Protein AF-A0A517Z1I6-F1 (afdb_monomer)

Mean predicted aligned error: 12.16 Å

Sequence (168 aa):
MTRLEGILLLCLAAVAGCDRGPRGGSSDAIESHPELQAPVLDLDPKNPQIDRFVDDLASLGYRLQFDADRSEWRSTEPVVEAYVIRLSIGAFPPDSSLEEMQRSLMAINLAYDLNPEAHLAMSEPGLVRLDSEGNNSRELLEALDSEPFRTARDELKQAFVGYRPAVP

Structure (mmCIF, N/CA/C/O backbone):
data_AF-A0A517Z1I6-F1
#
_entry.id   AF-A0A517Z1I6-F1
#
loop_
_atom_site.group_PDB
_atom_site.id
_atom_site.type_symbol
_atom_site.label_atom_id
_atom_site.label_alt_id
_atom_site.label_comp_id
_atom_site.label_asym_id
_atom_site.label_entity_id
_atom_site.label_seq_id
_atom_site.pdbx_PDB_ins_code
_atom_site.Cartn_x
_atom_site.Cartn_y
_atom_site.Cartn_z
_atom_site.occupancy
_atom_site.B_iso_or_equiv
_atom_site.auth_seq_id
_atom_site.auth_comp_id
_atom_site.auth_asym_id
_atom_site.auth_atom_id
_atom_site.pdbx_PDB_model_num
ATOM 1 N N . MET A 1 1 ? 13.491 41.316 13.195 1.00 42.53 1 MET A N 1
ATOM 2 C CA . MET A 1 1 ? 13.432 40.115 12.337 1.00 42.53 1 MET A CA 1
ATOM 3 C C . MET A 1 1 ? 12.128 40.187 11.564 1.00 42.53 1 MET A C 1
ATOM 5 O O . MET A 1 1 ? 11.072 39.962 12.135 1.00 42.53 1 MET A O 1
ATOM 9 N N . THR A 1 2 ? 12.195 40.672 10.329 1.00 38.69 2 THR A N 1
ATOM 10 C CA . THR A 1 2 ? 11.050 41.137 9.533 1.00 38.69 2 THR A CA 1
ATOM 11 C C . THR A 1 2 ? 10.979 40.372 8.215 1.00 38.69 2 THR A C 1
ATOM 13 O O . THR A 1 2 ? 11.958 40.406 7.486 1.00 38.69 2 THR A O 1
ATOM 16 N N . ARG A 1 3 ? 9.790 39.789 7.967 1.00 37.88 3 ARG A N 1
ATOM 17 C CA . ARG A 1 3 ? 9.031 39.596 6.703 1.00 37.88 3 ARG A CA 1
ATOM 18 C C . ARG A 1 3 ? 9.699 38.826 5.541 1.00 37.88 3 ARG A C 1
ATOM 20 O O . ARG A 1 3 ? 10.816 39.128 5.173 1.00 37.88 3 ARG A O 1
ATOM 27 N N . LEU A 1 4 ? 9.099 37.736 5.039 1.00 43.34 4 LEU A N 1
ATOM 28 C CA . LEU A 1 4 ? 7.980 37.644 4.065 1.00 43.34 4 LEU A CA 1
ATOM 29 C C . LEU A 1 4 ? 8.357 38.186 2.671 1.00 4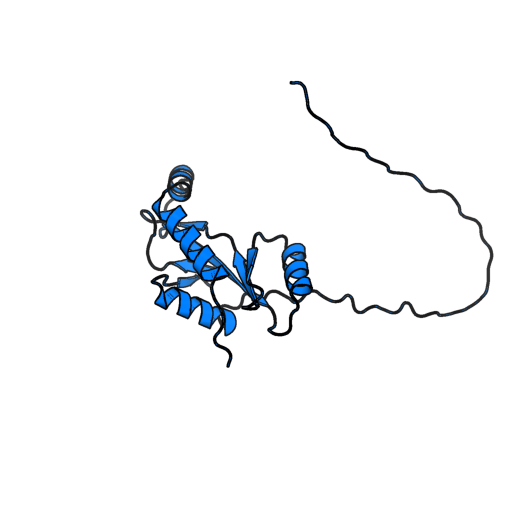3.34 4 LEU A C 1
ATOM 31 O O . LEU A 1 4 ? 8.167 39.366 2.404 1.00 43.34 4 LEU A O 1
ATOM 35 N N . GLU A 1 5 ? 8.817 37.289 1.793 1.00 45.25 5 GLU A N 1
ATOM 36 C CA . GLU A 1 5 ? 8.933 37.431 0.330 1.00 45.25 5 GLU A CA 1
ATOM 37 C C . GLU A 1 5 ? 8.655 36.032 -0.269 1.00 45.25 5 GLU A C 1
ATOM 39 O O . GLU A 1 5 ? 9.084 35.040 0.309 1.00 45.25 5 GLU A O 1
ATOM 44 N N . GLY A 1 6 ? 7.920 35.812 -1.356 1.00 37.00 6 GLY A N 1
ATOM 45 C CA . GLY A 1 6 ? 7.286 36.715 -2.302 1.00 37.00 6 GLY A CA 1
ATOM 46 C C . GLY A 1 6 ? 6.287 35.924 -3.158 1.00 37.00 6 GLY A C 1
ATOM 47 O O . GLY A 1 6 ? 6.493 34.759 -3.490 1.00 37.00 6 GLY A O 1
ATOM 48 N N . ILE A 1 7 ? 5.175 36.586 -3.450 1.00 42.34 7 ILE A N 1
ATOM 49 C CA . ILE A 1 7 ? 4.027 36.157 -4.248 1.00 42.34 7 ILE A CA 1
ATOM 50 C C . ILE A 1 7 ? 4.277 36.537 -5.717 1.00 42.34 7 ILE A C 1
ATOM 52 O O . ILE A 1 7 ? 4.729 37.645 -5.979 1.00 42.34 7 ILE A O 1
ATOM 56 N N . LEU A 1 8 ? 3.913 35.620 -6.625 1.00 38.94 8 LEU A N 1
ATOM 57 C CA . LEU A 1 8 ? 3.308 35.826 -7.954 1.00 38.94 8 LEU A CA 1
ATOM 58 C C . LEU A 1 8 ? 3.948 36.855 -8.912 1.00 38.94 8 LEU A C 1
ATOM 60 O O . LEU A 1 8 ? 3.851 38.062 -8.705 1.00 38.94 8 LEU A O 1
ATOM 64 N N . LEU A 1 9 ? 4.402 36.384 -10.079 1.00 38.16 9 LEU A N 1
ATOM 65 C CA . LEU A 1 9 ? 4.433 37.220 -11.281 1.00 38.16 9 LEU A CA 1
ATOM 66 C C . LEU A 1 9 ? 3.891 36.455 -12.498 1.00 38.16 9 LEU A C 1
ATOM 68 O O . LEU A 1 9 ? 4.490 35.496 -12.980 1.00 38.16 9 LEU A O 1
ATOM 72 N N . LEU A 1 10 ? 2.725 36.914 -12.961 1.00 42.53 10 LEU A N 1
ATOM 73 C CA . LEU A 1 10 ? 2.186 36.728 -14.307 1.00 42.53 10 LEU A CA 1
ATOM 74 C C . LEU A 1 10 ? 3.189 37.221 -15.359 1.00 42.53 10 LEU A C 1
ATOM 76 O O . LEU A 1 10 ? 3.827 38.244 -15.135 1.00 42.53 10 LEU A O 1
ATOM 80 N N . CYS A 1 11 ? 3.152 36.627 -16.555 1.00 34.75 11 CYS A N 1
ATOM 81 C CA . CYS A 1 11 ? 3.172 37.402 -17.800 1.00 34.75 11 CYS A CA 1
ATOM 82 C C . CYS A 1 11 ? 2.513 36.615 -18.946 1.00 34.75 11 CYS A C 1
ATOM 84 O O . CYS A 1 11 ? 3.128 35.770 -19.590 1.00 34.75 11 CYS A O 1
ATOM 86 N N . LEU A 1 12 ? 1.241 36.940 -19.190 1.00 40.53 12 LEU A N 1
ATOM 87 C CA . LEU A 1 12 ? 0.590 36.835 -20.494 1.00 40.53 12 LEU A CA 1
ATOM 88 C C . LEU A 1 12 ? 1.194 37.917 -21.407 1.00 40.53 12 LEU A C 1
ATOM 90 O O . LEU A 1 12 ? 1.242 39.080 -21.007 1.00 40.53 12 LEU A O 1
ATOM 94 N N . ALA A 1 13 ? 1.571 37.574 -22.637 1.00 44.66 13 ALA A N 1
ATOM 95 C CA . ALA A 1 13 ? 1.801 38.551 -23.700 1.00 44.66 13 ALA A CA 1
ATOM 96 C C . ALA A 1 13 ? 1.297 38.009 -25.044 1.00 44.66 13 ALA A C 1
ATOM 98 O O . ALA A 1 13 ? 1.320 36.810 -25.306 1.00 44.66 13 ALA A O 1
ATOM 99 N N . 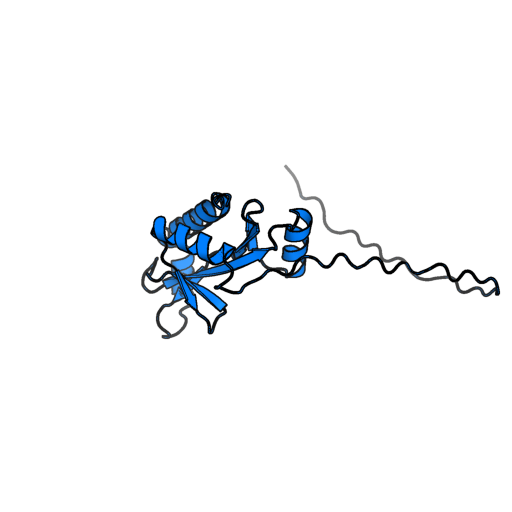ALA A 1 14 ? 0.761 38.931 -25.837 1.00 38.72 14 ALA A N 1
ATOM 100 C CA . ALA A 1 14 ? -0.256 38.724 -26.851 1.00 38.72 14 ALA A CA 1
ATOM 101 C C . ALA A 1 14 ? 0.266 38.576 -28.293 1.00 38.72 14 ALA A C 1
ATOM 103 O O . ALA A 1 14 ? 1.368 38.984 -28.643 1.00 38.72 14 ALA A O 1
ATOM 104 N N . VAL A 1 15 ? -0.642 38.036 -29.108 1.00 44.16 15 VAL A N 1
ATOM 105 C CA . VAL A 1 15 ? -0.798 38.047 -30.573 1.00 44.16 15 VAL A CA 1
ATOM 106 C C . VAL A 1 15 ? -0.232 39.280 -31.299 1.00 44.16 15 VAL A C 1
ATOM 108 O O . VAL A 1 15 ? -0.603 40.400 -30.961 1.00 44.16 15 VAL A O 1
ATOM 111 N N . ALA A 1 16 ? 0.500 39.060 -32.403 1.00 41.62 16 ALA A N 1
ATOM 112 C CA .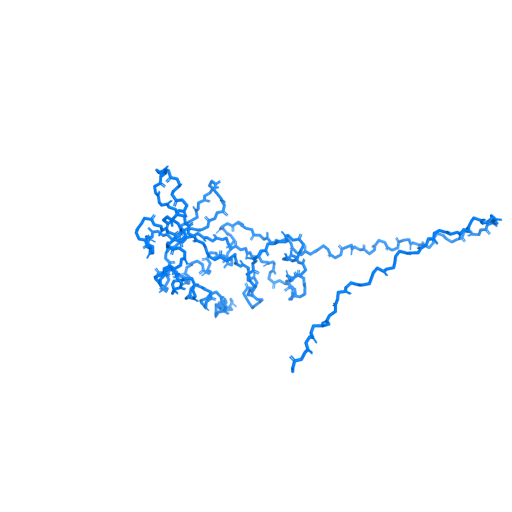 ALA A 1 16 ? 0.399 39.849 -33.645 1.00 41.62 16 ALA A CA 1
ATOM 113 C C . ALA A 1 16 ? 1.188 39.208 -34.808 1.00 41.62 16 ALA A C 1
ATOM 115 O O . ALA A 1 16 ? 2.345 38.839 -34.635 1.00 41.62 16 ALA A O 1
ATOM 116 N N . GLY A 1 17 ? 0.586 39.171 -36.007 1.00 36.12 17 GLY A N 1
ATOM 117 C CA . GLY A 1 17 ? 1.324 39.104 -37.278 1.00 36.12 17 GLY A CA 1
ATOM 118 C C . GLY A 1 17 ? 0.817 38.082 -38.299 1.00 36.12 17 GLY A C 1
ATOM 119 O O . GLY A 1 17 ? 1.402 37.017 -38.444 1.00 36.12 17 GLY A O 1
ATOM 120 N N . CYS A 1 18 ? -0.237 38.421 -39.047 1.00 40.31 18 CYS A N 1
ATOM 121 C CA .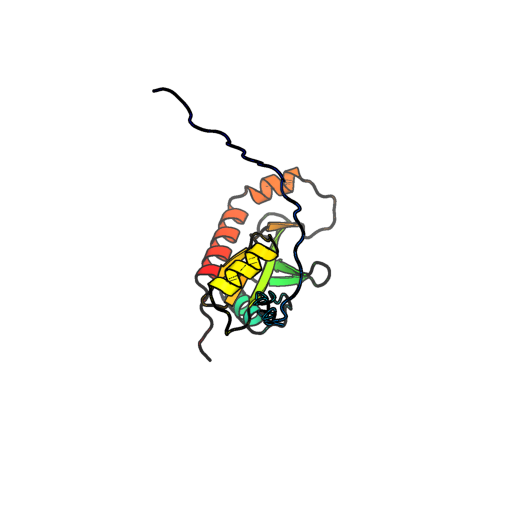 CYS A 1 18 ? -0.507 37.813 -40.354 1.00 40.31 18 CYS A CA 1
ATOM 122 C C . CYS A 1 18 ? 0.289 38.571 -41.424 1.00 40.31 18 CYS A C 1
ATOM 124 O O . CYS A 1 18 ? 0.081 39.772 -41.561 1.00 40.31 18 CYS A O 1
ATOM 126 N N . ASP A 1 19 ? 1.098 37.875 -42.223 1.00 42.03 19 ASP A N 1
ATOM 127 C CA . ASP A 1 19 ? 1.452 38.308 -43.579 1.00 42.03 19 ASP A CA 1
ATOM 128 C C . ASP A 1 19 ? 1.652 37.073 -44.481 1.00 42.03 19 ASP A C 1
ATOM 130 O O . ASP A 1 19 ? 2.068 36.007 -44.024 1.00 42.03 19 ASP A O 1
ATOM 134 N N . ARG A 1 20 ? 1.232 37.179 -45.743 1.00 49.44 20 ARG A N 1
ATOM 135 C CA . ARG A 1 20 ? 1.007 36.077 -46.698 1.00 49.44 20 ARG A CA 1
ATOM 136 C C . ARG A 1 20 ? 2.141 36.044 -47.725 1.00 49.44 20 ARG A C 1
ATOM 138 O O . ARG A 1 20 ? 2.364 37.035 -48.407 1.00 49.44 20 ARG A O 1
ATOM 145 N N . GLY A 1 21 ? 2.713 34.869 -47.991 1.00 35.12 21 GLY A N 1
ATOM 146 C CA . GLY A 1 21 ? 3.543 34.628 -49.180 1.00 35.12 21 GLY A CA 1
ATOM 147 C C . GLY A 1 21 ? 3.724 33.128 -49.477 1.00 35.12 21 GLY A C 1
ATOM 148 O O . GLY A 1 21 ? 3.974 32.391 -48.530 1.00 35.12 21 GLY A O 1
ATOM 149 N N . PRO A 1 22 ? 3.554 32.634 -50.726 1.00 56.97 22 PRO A N 1
ATOM 150 C CA . PRO A 1 22 ? 3.283 31.217 -50.999 1.00 56.97 22 PRO A CA 1
ATOM 151 C C . PRO A 1 22 ? 4.460 30.417 -51.600 1.00 56.97 22 PRO A C 1
ATOM 153 O O . PRO A 1 22 ? 5.384 30.980 -52.176 1.00 56.97 22 PRO A O 1
ATOM 156 N N . ARG A 1 23 ? 4.264 29.085 -51.612 1.00 42.16 23 ARG A N 1
ATOM 157 C CA . ARG A 1 23 ? 4.931 28.019 -52.398 1.00 42.16 23 ARG A CA 1
ATOM 158 C C . ARG A 1 23 ? 6.325 27.555 -51.963 1.00 42.16 23 ARG A C 1
ATOM 160 O O . ARG A 1 23 ? 7.329 28.211 -52.196 1.00 42.16 23 ARG A O 1
ATOM 167 N N . GLY A 1 24 ? 6.361 26.290 -51.554 1.00 32.62 24 GLY A N 1
ATOM 168 C CA . GLY A 1 24 ? 7.544 25.438 -51.568 1.00 32.62 24 GLY A CA 1
ATOM 169 C C . GLY A 1 24 ? 7.268 24.206 -50.727 1.00 32.62 24 GLY A C 1
ATOM 170 O O . GLY A 1 24 ? 7.256 24.301 -49.509 1.00 32.62 24 GLY A O 1
ATOM 171 N N . GLY A 1 25 ? 6.954 23.078 -51.363 1.00 38.66 25 GLY A N 1
ATOM 172 C CA . GLY A 1 25 ? 6.800 21.826 -50.640 1.00 38.66 25 GLY A CA 1
ATOM 173 C C . GLY A 1 25 ? 8.127 21.413 -50.014 1.00 38.66 25 GLY A C 1
ATOM 174 O O . GLY A 1 25 ? 9.125 21.299 -50.713 1.00 38.66 25 GLY A O 1
ATOM 175 N N . SER A 1 26 ? 8.100 21.129 -48.723 1.00 37.56 26 SER A N 1
ATOM 176 C CA . SER A 1 26 ? 8.649 19.876 -48.237 1.00 37.56 26 SER A CA 1
ATOM 177 C C . SER A 1 26 ? 7.608 19.315 -47.287 1.00 37.56 26 SER A C 1
ATOM 179 O O . SER A 1 26 ? 7.210 19.961 -46.319 1.00 37.56 26 SER A O 1
ATOM 181 N N . SER A 1 27 ? 7.086 18.147 -47.644 1.00 45.31 27 SER A N 1
ATOM 182 C CA . SER A 1 27 ? 6.356 17.283 -46.729 1.00 45.31 27 SER A CA 1
ATOM 183 C C . SER A 1 27 ? 7.395 16.698 -45.779 1.00 45.31 27 SER A C 1
ATOM 185 O O . SER A 1 27 ? 7.705 15.514 -45.860 1.00 45.31 27 SER A O 1
ATOM 187 N N . ASP A 1 28 ? 7.995 17.545 -44.947 1.00 42.09 28 ASP A N 1
ATOM 188 C CA . ASP A 1 28 ? 8.827 17.071 -43.858 1.00 42.09 28 ASP A CA 1
ATOM 189 C C . ASP A 1 28 ? 7.857 16.532 -42.826 1.00 42.09 28 ASP A C 1
ATOM 191 O O . ASP A 1 28 ? 6.986 17.240 -42.312 1.00 42.09 28 ASP A O 1
ATOM 195 N N . ALA A 1 29 ? 7.947 15.216 -42.678 1.00 46.16 29 ALA A N 1
ATOM 196 C CA . ALA A 1 29 ? 7.220 14.428 -41.724 1.00 46.16 29 ALA A CA 1
ATOM 197 C C . ALA A 1 29 ? 7.086 15.218 -40.423 1.00 46.16 29 ALA A C 1
ATOM 199 O O . ALA A 1 29 ? 8.077 15.562 -39.779 1.00 46.16 29 ALA A O 1
ATOM 200 N N . ILE A 1 30 ? 5.843 15.451 -40.005 1.00 43.41 30 ILE A N 1
ATOM 201 C CA . ILE A 1 30 ? 5.574 15.377 -38.580 1.00 43.41 30 ILE A CA 1
ATOM 202 C C . ILE A 1 30 ? 5.999 13.950 -38.247 1.00 43.41 30 ILE A C 1
ATOM 204 O O . ILE A 1 30 ? 5.258 13.006 -38.518 1.00 43.41 30 ILE A O 1
ATOM 208 N N . GLU A 1 31 ? 7.246 13.782 -37.801 1.00 41.91 31 GLU A N 1
ATOM 209 C CA . GLU A 1 31 ? 7.624 12.638 -36.999 1.00 41.91 31 GLU A CA 1
ATOM 210 C C . GLU A 1 31 ? 6.621 12.669 -35.860 1.00 41.91 31 GLU A C 1
ATOM 212 O O . GLU A 1 31 ? 6.743 13.445 -34.906 1.00 41.91 31 GLU A O 1
ATOM 217 N N . SER A 1 32 ? 5.565 11.876 -36.024 1.00 42.06 32 SER A N 1
ATOM 218 C CA . SER A 1 32 ? 4.806 11.310 -34.938 1.00 42.06 32 SER A CA 1
ATOM 219 C C . SER A 1 32 ? 5.846 10.613 -34.082 1.00 42.06 32 SER A C 1
ATOM 221 O O . SER A 1 32 ? 6.129 9.429 -34.246 1.00 42.06 32 SER A O 1
ATOM 223 N N . HIS A 1 33 ? 6.467 11.396 -33.199 1.00 43.59 33 HIS A N 1
ATOM 224 C CA . HIS A 1 33 ? 7.043 10.879 -31.987 1.00 43.59 33 HIS A CA 1
ATOM 225 C C . HIS A 1 33 ? 5.920 10.010 -31.441 1.00 43.59 33 HIS A C 1
ATOM 227 O O . HIS A 1 33 ? 4.820 10.542 -31.237 1.00 43.59 33 HIS A O 1
ATOM 233 N N . PRO A 1 34 ? 6.105 8.685 -31.313 1.00 47.81 34 PRO A N 1
ATOM 234 C CA . PRO A 1 34 ? 5.193 7.943 -30.477 1.00 47.81 34 PRO A CA 1
ATOM 235 C C . PRO A 1 34 ? 5.249 8.708 -29.164 1.00 47.81 34 PRO A C 1
ATOM 237 O O . PRO A 1 34 ? 6.326 8.833 -28.578 1.00 47.81 34 PRO A O 1
ATOM 240 N N . GLU A 1 35 ? 4.148 9.358 -28.780 1.00 53.94 35 GLU A N 1
ATOM 241 C CA . GLU A 1 35 ? 4.024 9.837 -27.417 1.00 53.94 35 GLU A CA 1
ATOM 242 C C . GLU A 1 35 ? 4.417 8.623 -26.588 1.00 53.94 35 GLU A C 1
ATOM 244 O O . GLU A 1 35 ? 3.779 7.575 -26.716 1.00 53.94 35 GLU A O 1
ATOM 249 N N . LEU A 1 36 ? 5.559 8.703 -25.899 1.00 56.84 36 LEU A N 1
ATOM 250 C CA . LEU A 1 36 ? 6.033 7.655 -25.010 1.00 56.84 36 LEU A CA 1
ATOM 251 C C . LEU A 1 36 ? 4.963 7.565 -23.929 1.00 56.84 36 LEU A C 1
ATOM 253 O O . LEU A 1 36 ? 5.002 8.304 -22.942 1.00 56.84 36 LEU A O 1
ATOM 257 N N . GLN A 1 37 ? 3.935 6.761 -24.206 1.00 68.50 37 GLN A N 1
ATOM 258 C CA . GLN A 1 37 ? 2.801 6.561 -23.332 1.00 68.50 37 GLN A CA 1
ATOM 259 C C . GLN A 1 37 ? 3.386 6.006 -22.052 1.00 68.50 37 GLN A C 1
ATOM 261 O O . GLN A 1 37 ? 4.065 4.980 -22.060 1.00 68.50 37 GLN A O 1
ATOM 266 N N . ALA A 1 38 ? 3.190 6.753 -20.972 1.00 79.44 38 ALA A N 1
ATOM 267 C CA . ALA A 1 38 ? 3.640 6.318 -19.670 1.00 79.44 38 ALA A CA 1
ATOM 268 C C . ALA A 1 38 ? 2.976 4.955 -19.372 1.00 79.44 38 ALA A C 1
ATOM 270 O O . ALA A 1 38 ? 1.802 4.775 -19.726 1.00 79.44 38 ALA A O 1
ATOM 271 N N . PRO A 1 39 ? 3.710 3.982 -18.806 1.00 84.19 39 PRO A N 1
ATOM 272 C CA . PRO A 1 39 ? 3.170 2.662 -18.533 1.00 84.19 39 PRO A CA 1
ATOM 273 C C . PRO A 1 39 ? 1.904 2.766 -17.684 1.00 84.19 39 PRO A C 1
ATOM 275 O O . PRO A 1 39 ? 1.830 3.506 -16.704 1.00 84.19 39 PRO A O 1
ATOM 278 N N . VAL A 1 40 ? 0.880 2.007 -18.059 1.00 89.44 40 VAL A N 1
ATOM 279 C CA . VAL A 1 40 ? -0.363 1.976 -17.289 1.00 89.44 40 VAL A CA 1
ATOM 280 C C . VAL A 1 40 ? -0.106 1.230 -15.983 1.00 89.44 40 VAL A C 1
ATOM 282 O O . VAL A 1 40 ? 0.418 0.117 -15.997 1.00 89.44 40 VAL A O 1
ATOM 285 N N . LEU A 1 41 ? -0.480 1.851 -14.863 1.00 93.31 41 LEU A N 1
ATOM 286 C CA . LEU A 1 41 ? -0.476 1.204 -13.555 1.00 93.31 41 LEU A CA 1
ATOM 287 C C . LEU A 1 41 ? -1.553 0.111 -13.540 1.00 93.31 41 LEU A C 1
ATOM 289 O O . LEU A 1 41 ? -2.743 0.413 -13.647 1.00 93.31 41 LEU A O 1
ATOM 293 N N . ASP A 1 42 ? -1.134 -1.143 -13.413 1.00 95.06 42 ASP A N 1
ATOM 294 C CA . ASP A 1 42 ? -2.027 -2.292 -13.308 1.00 95.06 42 ASP A CA 1
ATOM 295 C C . ASP A 1 42 ? -2.518 -2.443 -11.865 1.00 95.06 42 ASP A C 1
ATOM 297 O O . ASP A 1 42 ? -1.715 -2.545 -10.942 1.00 95.06 42 ASP A O 1
ATOM 301 N N . LEU A 1 43 ? -3.836 -2.443 -11.675 1.00 93.81 43 LEU A N 1
ATOM 302 C CA . LEU A 1 43 ? -4.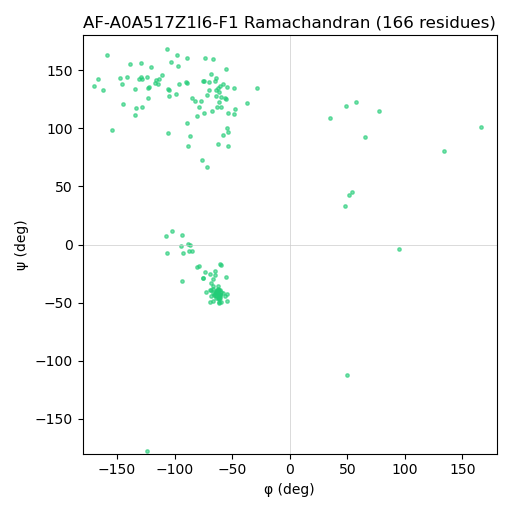496 -2.588 -10.374 1.00 93.81 43 LEU A CA 1
ATOM 303 C C . LEU A 1 43 ? -5.156 -3.968 -10.207 1.00 93.81 43 LEU A C 1
ATOM 305 O O . LEU A 1 43 ? -5.900 -4.166 -9.246 1.00 93.81 43 LEU A O 1
ATOM 309 N N . ASP A 1 44 ? -4.949 -4.908 -11.140 1.00 95.81 44 ASP A N 1
ATOM 310 C CA . ASP A 1 44 ? -5.511 -6.255 -11.028 1.00 95.81 44 ASP A CA 1
ATOM 311 C C . ASP A 1 44 ? -4.931 -6.958 -9.786 1.00 95.81 44 ASP A C 1
ATOM 313 O O . ASP A 1 44 ? -3.722 -7.196 -9.726 1.00 95.81 44 ASP A O 1
ATOM 317 N N . PRO A 1 45 ? -5.755 -7.353 -8.795 1.00 93.88 45 PRO A N 1
ATOM 318 C CA . PRO A 1 45 ? -5.272 -8.060 -7.608 1.00 93.88 45 PRO A CA 1
ATOM 319 C C . PRO A 1 45 ? -4.595 -9.399 -7.927 1.00 93.88 45 PRO A C 1
ATOM 321 O O . PRO A 1 45 ? -3.905 -9.943 -7.073 1.00 93.88 45 PRO A O 1
ATOM 324 N N . LYS A 1 46 ? -4.800 -9.948 -9.131 1.00 95.75 46 LYS A N 1
ATOM 325 C CA . LYS A 1 46 ? -4.154 -11.179 -9.604 1.00 95.75 46 LYS A CA 1
ATOM 326 C C . LYS A 1 46 ? -2.808 -10.927 -10.279 1.00 95.75 46 LYS A C 1
ATOM 328 O O . LYS A 1 46 ? -2.186 -11.882 -10.750 1.00 95.75 46 LYS A O 1
ATOM 333 N N . ASN A 1 47 ? -2.358 -9.675 -10.366 1.00 96.88 47 ASN A N 1
ATOM 334 C CA . ASN A 1 47 ? -1.025 -9.372 -10.853 1.00 96.88 47 ASN A CA 1
ATOM 335 C C . ASN A 1 47 ? 0.016 -10.057 -9.939 1.00 96.88 47 ASN A C 1
ATOM 337 O O . ASN A 1 47 ? -0.003 -9.849 -8.724 1.00 96.88 47 ASN A O 1
ATOM 341 N N . PRO A 1 48 ? 0.951 -10.852 -10.490 1.00 95.62 48 PRO A N 1
ATOM 342 C CA . PRO A 1 48 ? 1.874 -11.654 -9.689 1.00 95.62 48 PRO A CA 1
ATOM 343 C C . PRO A 1 48 ? 2.847 -10.822 -8.839 1.00 95.62 48 PRO A C 1
ATOM 345 O O . PRO A 1 48 ? 3.381 -11.337 -7.860 1.00 95.62 48 PRO A O 1
ATOM 348 N N . GLN A 1 49 ? 3.122 -9.562 -9.195 1.00 96.06 49 GLN A N 1
ATOM 349 C CA . GLN A 1 49 ? 3.930 -8.668 -8.355 1.00 96.06 49 GLN A CA 1
ATOM 350 C C . GLN A 1 49 ? 3.146 -8.222 -7.119 1.00 96.06 49 GLN A C 1
ATOM 352 O O . GLN A 1 49 ? 3.708 -8.199 -6.025 1.00 96.06 49 GLN A O 1
ATOM 357 N N . ILE A 1 50 ? 1.858 -7.908 -7.297 1.00 97.62 50 ILE A N 1
ATOM 358 C CA . ILE A 1 50 ? 0.953 -7.519 -6.210 1.00 97.62 50 ILE A CA 1
ATOM 359 C C . ILE A 1 50 ? 0.730 -8.705 -5.271 1.00 97.62 50 ILE A C 1
ATOM 361 O O . ILE A 1 50 ? 0.919 -8.560 -4.068 1.00 97.62 50 ILE A O 1
ATOM 365 N N . ASP A 1 51 ? 0.414 -9.878 -5.821 1.00 96.06 51 ASP A N 1
ATOM 366 C CA . ASP A 1 51 ? 0.169 -11.118 -5.071 1.00 96.06 51 ASP A CA 1
ATOM 367 C C . ASP A 1 51 ? 1.342 -11.465 -4.138 1.00 96.06 51 ASP A C 1
ATOM 369 O O . ASP A 1 51 ? 1.166 -11.620 -2.932 1.00 96.06 51 ASP A O 1
ATOM 373 N N . ARG A 1 52 ? 2.579 -11.440 -4.657 1.00 96.31 52 ARG A N 1
ATOM 374 C CA . ARG A 1 52 ? 3.786 -11.691 -3.847 1.00 96.31 52 ARG A CA 1
ATOM 375 C C . ARG A 1 52 ? 3.989 -10.672 -2.732 1.00 96.31 52 ARG A C 1
ATOM 377 O O . ARG A 1 52 ? 4.443 -11.041 -1.654 1.00 96.31 52 ARG A O 1
ATOM 384 N N . PHE A 1 53 ? 3.699 -9.398 -2.991 1.00 97.50 53 PHE A N 1
ATOM 385 C CA . PHE A 1 53 ? 3.815 -8.370 -1.960 1.00 97.50 53 PHE A CA 1
ATOM 386 C C . PHE A 1 53 ? 2.747 -8.548 -0.873 1.00 97.50 53 PHE A C 1
ATOM 388 O O . PHE A 1 53 ? 3.045 -8.405 0.308 1.00 97.50 53 PHE A O 1
ATOM 395 N N . VAL A 1 54 ? 1.521 -8.920 -1.245 1.00 97.50 54 VAL A N 1
ATOM 396 C CA . VAL A 1 54 ? 0.455 -9.229 -0.281 1.00 97.50 54 VAL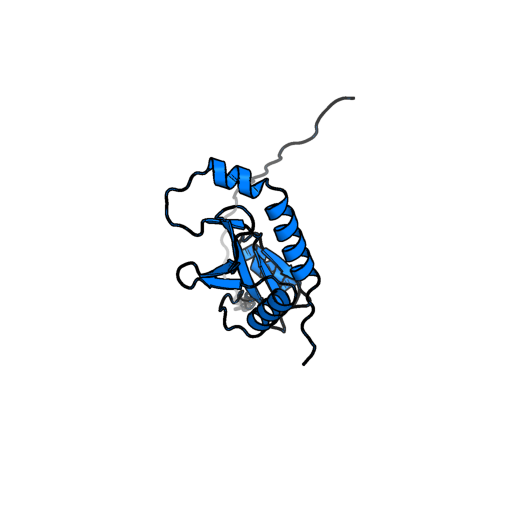 A CA 1
ATOM 397 C C . VAL A 1 54 ? 0.806 -10.456 0.568 1.00 97.50 54 VAL A C 1
ATOM 399 O O . VAL A 1 54 ? 0.593 -10.433 1.781 1.00 97.50 54 VAL A O 1
ATOM 402 N N . ASP A 1 55 ? 1.399 -11.490 -0.027 1.00 96.38 55 ASP A N 1
ATOM 403 C CA . ASP A 1 55 ? 1.908 -12.654 0.707 1.00 96.38 55 ASP A CA 1
ATOM 404 C C . ASP A 1 55 ? 3.046 -12.283 1.676 1.00 96.38 55 ASP A C 1
ATOM 406 O O . ASP A 1 55 ? 3.078 -12.760 2.816 1.00 96.38 55 ASP A O 1
ATOM 410 N N . ASP A 1 56 ? 3.959 -11.398 1.262 1.00 96.31 56 ASP A N 1
ATOM 411 C CA . ASP A 1 56 ? 5.029 -10.881 2.122 1.00 96.31 56 ASP A CA 1
ATOM 412 C C . ASP A 1 56 ? 4.453 -10.119 3.325 1.00 96.31 56 ASP A C 1
ATOM 414 O O . ASP A 1 56 ? 4.805 -10.412 4.471 1.00 96.31 56 ASP A O 1
ATOM 418 N N . LEU A 1 57 ? 3.471 -9.240 3.098 1.00 96.75 57 LEU A N 1
ATOM 419 C CA . LEU A 1 57 ? 2.740 -8.555 4.166 1.00 96.75 57 LEU A CA 1
ATOM 420 C C . LEU A 1 57 ? 2.055 -9.540 5.124 1.00 96.75 57 LEU A C 1
ATOM 422 O O . LEU A 1 57 ? 2.124 -9.361 6.343 1.00 96.75 57 LEU A O 1
ATOM 426 N N . ALA A 1 58 ? 1.450 -10.613 4.609 1.00 96.56 58 ALA A N 1
ATOM 427 C CA . ALA A 1 58 ? 0.839 -11.642 5.445 1.00 96.56 58 ALA A CA 1
ATOM 428 C C . ALA A 1 58 ? 1.872 -12.344 6.345 1.00 96.56 58 ALA A C 1
ATOM 430 O O . ALA A 1 58 ? 1.565 -12.645 7.502 1.00 96.56 58 ALA A O 1
ATOM 431 N N . SER A 1 59 ? 3.103 -12.549 5.862 1.00 94.12 59 SER A N 1
ATOM 432 C CA . SER A 1 59 ? 4.210 -13.096 6.663 1.00 94.12 59 SER A CA 1
ATOM 433 C C . SER A 1 59 ? 4.643 -12.169 7.810 1.00 94.12 59 SER A C 1
ATOM 435 O O . SER A 1 59 ? 5.101 -12.644 8.851 1.00 94.12 59 SER A O 1
ATOM 437 N N . LEU A 1 60 ? 4.416 -10.861 7.652 1.00 92.62 60 LEU A N 1
ATOM 438 C CA . LEU A 1 60 ? 4.633 -9.823 8.665 1.00 92.62 60 LEU A CA 1
ATOM 439 C C . LEU A 1 60 ? 3.419 -9.626 9.594 1.00 92.62 60 LEU A C 1
ATOM 441 O O . LEU A 1 60 ? 3.469 -8.800 10.500 1.00 92.62 60 LEU A O 1
ATOM 445 N N . GLY A 1 61 ? 2.334 -10.382 9.392 1.00 93.62 61 GLY A N 1
ATOM 446 C CA . GLY A 1 61 ? 1.100 -10.299 10.182 1.00 93.62 61 GLY A CA 1
ATOM 447 C C . GLY A 1 61 ? 0.008 -9.407 9.581 1.00 93.62 61 GLY A C 1
ATOM 448 O O . GLY A 1 61 ? -1.110 -9.387 10.095 1.00 93.62 61 GLY A O 1
ATOM 449 N N . TYR A 1 62 ? 0.273 -8.732 8.461 1.00 94.62 62 TYR A N 1
ATOM 450 C CA . TYR A 1 62 ? -0.692 -7.892 7.752 1.00 94.62 62 TYR A CA 1
ATOM 451 C C . TYR A 1 62 ? -1.495 -8.710 6.743 1.00 94.62 62 TYR A C 1
ATOM 453 O O . TYR A 1 62 ? -1.184 -8.772 5.556 1.00 94.62 62 TYR A O 1
ATOM 461 N N . ARG A 1 63 ? -2.564 -9.352 7.217 1.00 96.69 63 ARG A N 1
ATOM 462 C CA . ARG A 1 63 ? -3.480 -10.104 6.351 1.00 96.69 63 ARG A CA 1
ATOM 463 C C . ARG A 1 63 ? -4.436 -9.162 5.633 1.00 96.69 63 ARG A C 1
ATOM 465 O O . ARG A 1 63 ? -5.230 -8.476 6.280 1.00 96.69 63 ARG A O 1
ATOM 472 N N . LEU A 1 64 ? -4.365 -9.160 4.303 1.00 96.75 64 LEU A N 1
ATOM 473 C CA . LEU A 1 64 ? -5.209 -8.342 3.441 1.00 96.75 64 LEU A CA 1
ATOM 474 C C . LEU A 1 64 ? -6.195 -9.201 2.643 1.00 96.75 64 LEU A C 1
ATOM 476 O O . LEU A 1 64 ? -5.884 -10.311 2.218 1.00 96.75 64 LEU A O 1
ATOM 480 N N . GLN A 1 65 ? -7.383 -8.658 2.409 1.00 96.81 65 GLN A N 1
ATOM 481 C CA . GLN A 1 65 ? -8.394 -9.200 1.514 1.00 96.81 65 GLN A CA 1
ATOM 482 C C . GLN A 1 65 ? -8.750 -8.141 0.475 1.00 96.81 65 GLN A C 1
ATOM 484 O O . GLN A 1 65 ? -8.972 -6.979 0.817 1.00 96.81 65 GLN A O 1
ATOM 489 N N . PHE A 1 66 ? -8.826 -8.540 -0.792 1.00 97.50 66 PHE A N 1
ATOM 490 C CA . PHE A 1 66 ? -9.278 -7.649 -1.851 1.00 97.50 66 PHE A CA 1
ATOM 491 C C . PHE A 1 66 ? -10.805 -7.493 -1.823 1.00 97.50 66 PHE A C 1
ATOM 493 O O . PHE A 1 66 ? -11.541 -8.479 -1.910 1.00 97.50 66 PHE A O 1
ATOM 500 N N . ASP A 1 67 ? -11.275 -6.254 -1.717 1.00 95.12 67 ASP A N 1
ATOM 501 C CA . ASP A 1 67 ? -12.668 -5.862 -1.907 1.00 95.12 67 ASP A CA 1
ATOM 502 C C . ASP A 1 67 ? -12.884 -5.526 -3.389 1.00 95.12 67 ASP A C 1
ATOM 504 O O . ASP A 1 67 ? -12.467 -4.473 -3.877 1.00 95.12 67 ASP A O 1
ATOM 508 N N . ALA A 1 68 ? -13.545 -6.437 -4.105 1.00 93.19 68 ALA A N 1
ATOM 509 C CA . ALA A 1 68 ? -13.810 -6.295 -5.533 1.00 93.19 68 ALA A CA 1
ATOM 510 C C . ALA A 1 68 ? -14.828 -5.193 -5.868 1.00 93.19 68 ALA A C 1
ATOM 512 O O . ALA A 1 68 ? -14.781 -4.655 -6.972 1.00 93.19 68 ALA A O 1
ATOM 513 N N . ASP A 1 69 ? -15.721 -4.837 -4.941 1.00 91.00 69 ASP A N 1
ATOM 514 C CA . ASP A 1 69 ? -16.727 -3.796 -5.173 1.00 91.00 69 ASP A CA 1
ATOM 515 C C . ASP A 1 69 ? -16.098 -2.399 -5.113 1.00 91.00 69 ASP A C 1
ATOM 517 O O . ASP A 1 69 ? -16.572 -1.462 -5.761 1.00 91.00 69 ASP A O 1
ATOM 521 N N . ARG A 1 70 ? -15.023 -2.251 -4.327 1.00 89.12 70 ARG A N 1
ATOM 522 C CA . ARG A 1 70 ? -14.289 -0.987 -4.168 1.00 89.12 70 ARG A CA 1
ATOM 523 C C . ARG A 1 70 ? -12.934 -0.941 -4.865 1.00 89.12 70 ARG A C 1
ATOM 525 O O . ARG A 1 70 ? -12.334 0.130 -4.904 1.00 89.12 70 ARG A O 1
ATOM 532 N N . SER A 1 71 ? -12.473 -2.060 -5.415 1.00 91.69 71 SER A N 1
ATOM 533 C CA . SER A 1 71 ? -11.145 -2.201 -6.019 1.00 91.69 71 SER A CA 1
ATOM 534 C C . SER A 1 71 ? -10.012 -1.780 -5.070 1.00 91.69 71 SER A C 1
ATOM 536 O O . SER A 1 71 ? -9.095 -1.052 -5.451 1.00 91.69 71 SER A O 1
ATOM 538 N N . GLU A 1 72 ? -10.087 -2.216 -3.812 1.00 94.69 72 GLU A N 1
ATOM 539 C CA . GLU A 1 72 ? -9.109 -1.886 -2.770 1.00 94.69 72 GLU A CA 1
ATOM 540 C C . GLU A 1 72 ? -8.780 -3.109 -1.906 1.00 94.69 72 GLU A C 1
ATOM 542 O O . GLU A 1 72 ? -9.579 -4.032 -1.763 1.00 94.69 72 GLU A O 1
ATOM 547 N N . TRP A 1 73 ? -7.603 -3.107 -1.293 1.00 97.31 73 TRP A N 1
ATOM 548 C CA . TRP A 1 73 ? -7.193 -4.086 -0.295 1.00 97.31 73 TRP A CA 1
ATOM 549 C C . TRP A 1 73 ? -7.586 -3.613 1.098 1.00 97.31 73 TRP A C 1
ATOM 551 O O . TRP A 1 73 ? -7.427 -2.435 1.426 1.00 97.31 73 TRP A O 1
ATOM 561 N N . ARG A 1 74 ? -8.063 -4.535 1.938 1.00 96.81 74 ARG A N 1
ATOM 562 C CA . ARG A 1 74 ? -8.436 -4.260 3.328 1.00 96.81 74 ARG A CA 1
ATOM 563 C C . ARG A 1 74 ? -7.798 -5.220 4.303 1.00 96.81 74 ARG A C 1
ATOM 565 O O . ARG A 1 74 ? -7.729 -6.409 4.012 1.00 96.81 74 ARG A O 1
ATOM 572 N N . SER A 1 75 ? -7.401 -4.733 5.477 1.00 96.75 75 SER A N 1
ATOM 573 C CA . SER A 1 75 ? -6.998 -5.641 6.550 1.00 96.75 75 SER A CA 1
ATOM 574 C C . SER A 1 75 ? -8.180 -6.499 6.999 1.00 96.75 75 SER A C 1
ATOM 576 O O . SER A 1 75 ? -9.323 -6.044 7.040 1.00 96.75 75 SER A O 1
ATOM 578 N N . THR A 1 76 ? -7.910 -7.759 7.335 1.00 94.88 76 THR A N 1
ATOM 579 C CA . THR A 1 76 ? -8.947 -8.676 7.837 1.00 94.88 76 THR A CA 1
ATOM 580 C C . THR A 1 76 ? -9.276 -8.441 9.309 1.00 94.88 76 THR A C 1
ATOM 582 O O . THR A 1 76 ? -10.311 -8.894 9.791 1.00 94.88 76 THR A O 1
ATOM 585 N N . GLU A 1 77 ? -8.385 -7.764 10.033 1.00 94.00 77 GLU A N 1
ATOM 586 C CA . GLU A 1 77 ? -8.519 -7.461 11.456 1.00 94.00 77 GLU A CA 1
ATOM 587 C C . GLU A 1 77 ? -8.579 -5.939 11.665 1.00 94.00 77 GLU A C 1
ATOM 589 O O . GLU A 1 77 ? -7.848 -5.205 10.978 1.00 94.00 77 GLU A O 1
ATOM 594 N N . PRO A 1 78 ? -9.449 -5.447 12.571 1.00 94.69 78 PRO A N 1
ATOM 595 C CA . PRO A 1 78 ? -9.483 -4.037 12.915 1.00 94.69 78 PRO A CA 1
ATOM 596 C C . PRO A 1 78 ? -8.183 -3.606 13.592 1.00 94.69 78 PRO A C 1
ATOM 598 O O . PRO A 1 78 ? -7.642 -4.313 14.439 1.00 94.69 78 PRO A O 1
ATOM 601 N N . VAL A 1 79 ? -7.726 -2.406 13.251 1.00 94.81 79 VAL A N 1
ATOM 602 C CA . VAL A 1 79 ? -6.546 -1.778 13.867 1.00 94.81 79 VAL A CA 1
ATOM 603 C C . VAL A 1 79 ? -6.950 -0.876 15.031 1.00 94.81 79 VAL A C 1
ATOM 605 O O . VAL A 1 79 ? -6.222 -0.751 16.013 1.00 94.81 79 VAL A O 1
ATOM 608 N N . VAL A 1 80 ? -8.136 -0.273 14.949 1.00 93.88 80 VAL A N 1
ATOM 609 C CA . VAL A 1 80 ? -8.723 0.541 16.015 1.00 93.88 80 VAL A CA 1
ATOM 610 C C . VAL A 1 80 ? -10.235 0.349 16.018 1.00 93.88 80 VAL A C 1
ATOM 612 O O . VAL A 1 80 ? -10.903 0.600 15.019 1.00 93.88 80 VAL A O 1
ATOM 615 N N . GLU A 1 81 ? -10.778 -0.121 17.142 1.00 90.69 81 GLU A N 1
ATOM 616 C CA . GLU A 1 81 ? -12.212 -0.397 17.312 1.00 90.69 81 GLU A CA 1
ATOM 617 C C . GLU A 1 81 ? -12.798 -1.257 16.171 1.00 90.69 81 GLU A C 1
ATOM 619 O O . GLU A 1 81 ? -12.453 -2.430 16.047 1.00 90.69 81 GLU A O 1
ATOM 624 N N . ALA A 1 82 ? -13.681 -0.685 15.345 1.00 91.81 82 ALA A N 1
ATOM 625 C CA . ALA A 1 82 ? -14.312 -1.329 14.195 1.00 91.81 82 ALA A CA 1
ATOM 626 C C . ALA A 1 82 ? -13.695 -0.905 12.846 1.00 91.81 82 ALA A C 1
ATOM 628 O O . ALA A 1 82 ? -14.278 -1.181 11.797 1.00 91.81 82 ALA A O 1
ATOM 629 N N . TYR A 1 83 ? -12.550 -0.217 12.845 1.00 94.69 83 TYR A N 1
ATOM 630 C CA . TYR A 1 83 ? -11.890 0.265 11.633 1.00 94.69 83 TYR A CA 1
ATOM 631 C C . TYR A 1 83 ? -10.759 -0.658 11.188 1.00 94.69 83 TYR A C 1
ATOM 633 O O . TYR A 1 83 ? -9.845 -0.974 11.952 1.00 94.69 83 TYR A O 1
ATOM 641 N N . VAL A 1 84 ? -10.802 -1.028 9.913 1.00 95.81 84 VAL A N 1
ATOM 642 C CA . VAL A 1 84 ? -9.743 -1.747 9.203 1.00 95.81 84 VAL A CA 1
ATOM 643 C C . VAL A 1 84 ? -8.966 -0.799 8.310 1.00 95.81 84 VAL A C 1
ATOM 645 O O . VAL A 1 84 ? -9.473 0.246 7.883 1.00 95.81 84 VAL A O 1
ATOM 648 N N . ILE A 1 85 ? -7.734 -1.185 8.002 1.00 96.75 85 ILE A N 1
ATOM 649 C CA . ILE A 1 85 ? -6.933 -0.478 7.013 1.00 96.75 85 ILE A CA 1
ATOM 650 C C . ILE A 1 85 ? -7.530 -0.732 5.634 1.00 96.75 85 ILE A C 1
ATOM 652 O O . ILE A 1 85 ? -7.926 -1.855 5.331 1.00 96.75 85 ILE A O 1
ATOM 656 N N . ARG A 1 86 ? -7.562 0.304 4.797 1.00 96.00 86 ARG A N 1
ATOM 657 C CA . ARG A 1 86 ? -7.778 0.197 3.354 1.00 96.00 86 ARG A CA 1
ATOM 658 C C . ARG A 1 86 ? -6.629 0.843 2.588 1.00 96.00 86 ARG A C 1
ATOM 660 O O . ARG A 1 86 ? -6.111 1.875 3.018 1.00 96.00 86 ARG A O 1
ATOM 667 N N . LEU A 1 87 ? -6.259 0.262 1.457 1.00 96.50 87 LEU A N 1
ATOM 668 C CA . LEU A 1 87 ? -5.248 0.797 0.545 1.00 96.50 87 LEU A CA 1
ATOM 669 C C . LEU A 1 87 ? -5.426 0.214 -0.859 1.00 96.50 87 LEU A C 1
ATOM 671 O O . LEU A 1 87 ? -6.068 -0.817 -1.041 1.00 96.50 87 LEU A O 1
ATOM 675 N N . SER A 1 88 ? -4.821 0.845 -1.852 1.00 95.88 88 SER A N 1
ATOM 676 C CA . SER A 1 88 ? -4.711 0.316 -3.208 1.00 95.88 88 SER A CA 1
ATOM 677 C C . SER A 1 88 ? -3.247 0.022 -3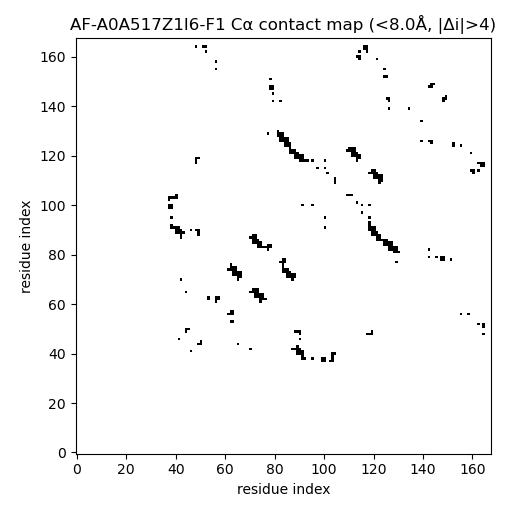.516 1.00 95.88 88 SER A C 1
ATOM 679 O O . SER A 1 88 ? -2.359 0.773 -3.111 1.00 95.88 88 SER A O 1
ATOM 681 N N . ILE A 1 89 ? -3.004 -1.067 -4.241 1.00 96.81 89 ILE A N 1
ATOM 682 C CA . ILE A 1 89 ? -1.679 -1.476 -4.710 1.00 96.81 89 ILE A CA 1
ATOM 683 C C . ILE A 1 89 ? -1.773 -1.577 -6.223 1.00 96.81 89 ILE A C 1
ATOM 685 O O . ILE A 1 89 ? -2.746 -2.128 -6.737 1.00 96.81 89 ILE A O 1
ATOM 689 N N . GLY A 1 90 ? -0.776 -1.046 -6.915 1.00 96.06 90 GLY A N 1
ATOM 690 C CA . GLY A 1 90 ? -0.626 -1.219 -8.346 1.00 96.06 90 GLY A CA 1
ATOM 691 C C . GLY A 1 90 ? 0.770 -1.689 -8.715 1.00 96.06 90 GLY A C 1
ATOM 692 O O . GLY A 1 90 ? 1.731 -1.454 -7.981 1.00 96.06 90 GLY A O 1
ATOM 693 N N . ALA A 1 91 ? 0.873 -2.333 -9.867 1.00 97.12 91 ALA A N 1
ATOM 694 C CA . ALA A 1 91 ? 2.119 -2.796 -10.446 1.00 97.12 91 ALA A CA 1
ATOM 695 C C . ALA A 1 91 ? 2.397 -2.086 -11.768 1.00 97.12 91 ALA A C 1
ATOM 697 O O . ALA A 1 91 ? 1.503 -1.840 -12.578 1.00 97.12 91 ALA A O 1
ATOM 698 N N . PHE A 1 92 ? 3.665 -1.778 -11.988 1.00 96.12 92 PHE A N 1
ATOM 699 C CA . PHE A 1 92 ? 4.175 -1.352 -13.278 1.00 96.12 92 PHE A CA 1
ATOM 700 C C . PHE A 1 92 ? 4.789 -2.542 -14.019 1.00 96.12 92 PHE A C 1
ATOM 702 O O . PHE A 1 92 ? 5.273 -3.478 -13.372 1.00 96.12 92 PHE A O 1
ATOM 709 N N . PRO A 1 93 ? 4.822 -2.502 -15.365 1.00 94.88 93 PRO A N 1
ATOM 710 C CA . PRO A 1 93 ? 5.592 -3.450 -16.158 1.00 94.88 93 PRO A CA 1
ATOM 711 C C . PRO A 1 93 ? 7.032 -3.589 -15.623 1.00 94.88 93 PRO A C 1
ATOM 713 O O . PRO A 1 93 ? 7.655 -2.558 -15.350 1.00 94.88 93 PRO A O 1
ATOM 716 N N . PRO A 1 94 ? 7.579 -4.815 -15.491 1.00 92.06 94 PRO A N 1
ATOM 717 C CA . PRO A 1 94 ? 8.910 -5.053 -14.912 1.00 92.06 94 PRO A CA 1
ATOM 718 C C . PRO A 1 94 ? 10.080 -4.371 -15.637 1.00 92.06 94 PRO A C 1
ATOM 720 O O . PRO A 1 94 ? 11.180 -4.277 -15.099 1.00 92.06 94 PRO A O 1
ATOM 723 N N . ASP A 1 95 ? 9.876 -3.938 -16.878 1.00 92.75 95 ASP A N 1
ATOM 724 C CA . ASP A 1 95 ? 10.844 -3.218 -17.705 1.00 92.75 95 ASP A CA 1
ATOM 725 C C . ASP A 1 95 ? 10.695 -1.689 -17.629 1.00 92.75 95 ASP A C 1
ATOM 727 O O . ASP A 1 95 ? 11.505 -0.971 -18.215 1.00 92.75 95 ASP A O 1
ATOM 731 N N . SER A 1 96 ? 9.716 -1.181 -16.872 1.00 94.31 96 SER A N 1
ATOM 732 C CA . SER A 1 96 ? 9.501 0.258 -16.703 1.00 94.31 96 SER A CA 1
ATOM 733 C C . SER A 1 96 ? 10.684 0.909 -15.997 1.00 94.31 96 SER A C 1
ATOM 735 O O . SER A 1 96 ? 11.139 0.464 -14.937 1.00 94.31 96 SER A O 1
ATOM 737 N N . SER A 1 97 ? 11.149 2.025 -16.543 1.00 95.06 97 SER A N 1
ATOM 738 C CA . SER A 1 97 ? 12.126 2.878 -15.878 1.00 95.06 97 SER A CA 1
ATOM 739 C C . SER A 1 97 ? 11.499 3.664 -14.721 1.00 95.06 97 SER A C 1
ATOM 741 O O . SER A 1 97 ? 10.289 3.893 -14.661 1.00 95.06 97 SER A O 1
ATOM 743 N N . LEU A 1 98 ? 12.343 4.149 -13.804 1.00 94.94 98 LEU A N 1
ATOM 744 C CA . LEU A 1 98 ? 11.908 5.041 -12.723 1.00 94.94 98 LEU A CA 1
ATOM 745 C C . LEU A 1 98 ? 11.169 6.279 -13.256 1.00 94.94 98 LEU A C 1
ATOM 747 O O . LEU A 1 98 ? 10.141 6.662 -12.703 1.00 94.94 98 LEU A O 1
ATOM 751 N N . GLU A 1 99 ? 11.679 6.889 -14.328 1.00 94.12 99 GLU A N 1
ATOM 752 C CA . GLU A 1 99 ? 11.086 8.092 -14.918 1.00 94.12 99 GLU A CA 1
ATOM 753 C C . GLU A 1 99 ? 9.688 7.811 -15.487 1.00 94.12 99 GLU A C 1
ATOM 755 O O . GLU A 1 99 ? 8.759 8.591 -15.279 1.00 94.12 99 GLU A O 1
ATOM 760 N N . GLU A 1 100 ? 9.515 6.674 -16.160 1.00 94.19 100 GLU A N 1
ATOM 761 C CA . GLU A 1 100 ? 8.227 6.238 -16.699 1.00 94.19 100 GLU A CA 1
ATOM 762 C C . GLU A 1 100 ? 7.202 5.976 -15.593 1.00 94.19 100 GLU A C 1
ATOM 764 O O . GLU A 1 100 ? 6.067 6.451 -15.683 1.00 94.19 100 GLU A O 1
ATOM 769 N N . MET A 1 101 ? 7.603 5.294 -14.517 1.00 94.62 101 MET A N 1
ATOM 770 C CA . MET A 1 101 ? 6.735 5.066 -13.358 1.00 94.62 101 MET A CA 1
ATOM 771 C C . MET A 1 101 ? 6.319 6.386 -12.698 1.00 94.62 101 MET A C 1
ATOM 773 O O . MET A 1 101 ? 5.135 6.617 -12.451 1.00 94.62 101 MET A O 1
ATOM 777 N N . GLN A 1 102 ? 7.269 7.298 -12.470 1.00 93.19 102 GLN A N 1
ATOM 778 C CA . GLN A 1 102 ? 6.988 8.617 -11.895 1.00 93.19 102 GLN A CA 1
ATOM 779 C C . GLN A 1 102 ? 6.040 9.435 -12.776 1.00 93.19 102 GLN A C 1
ATOM 781 O O . GLN A 1 102 ? 5.076 10.011 -12.272 1.00 93.19 102 GLN A O 1
ATOM 786 N N . ARG A 1 103 ? 6.267 9.451 -14.095 1.00 91.50 103 ARG A N 1
ATOM 787 C CA . ARG A 1 103 ? 5.395 10.138 -15.056 1.00 91.50 103 ARG A CA 1
ATOM 788 C C . ARG A 1 103 ? 3.978 9.568 -15.035 1.00 91.50 103 ARG A C 1
ATOM 790 O O . ARG A 1 103 ? 3.018 10.332 -15.090 1.00 91.50 103 ARG A O 1
ATOM 797 N N . SER A 1 104 ? 3.851 8.250 -14.907 1.00 91.38 104 SER A N 1
ATOM 798 C CA . SER A 1 104 ? 2.558 7.566 -14.820 1.00 91.38 104 SER A CA 1
ATOM 799 C C . SER A 1 104 ? 1.793 7.967 -13.561 1.00 91.38 104 SER A C 1
ATOM 801 O O . SER A 1 104 ? 0.624 8.335 -13.652 1.00 91.38 104 SER A O 1
ATOM 803 N N . LEU A 1 105 ? 2.460 7.990 -12.399 1.00 90.94 105 LEU A N 1
ATOM 804 C CA . LEU A 1 105 ? 1.843 8.437 -11.143 1.00 90.94 105 LEU A CA 1
ATOM 805 C C . LEU A 1 105 ? 1.432 9.915 -11.186 1.00 90.94 105 LEU A C 1
ATOM 807 O O . LEU A 1 105 ? 0.343 10.268 -10.733 1.00 90.94 105 LEU A O 1
ATOM 811 N N . MET A 1 106 ? 2.261 10.778 -11.784 1.00 88.81 106 MET A N 1
ATOM 812 C CA . MET A 1 106 ? 1.914 12.189 -11.995 1.00 88.81 106 MET A CA 1
ATOM 813 C C . MET A 1 106 ? 0.694 12.347 -12.910 1.00 88.81 106 MET A C 1
ATOM 815 O O . MET A 1 106 ? -0.158 13.193 -12.646 1.00 88.81 106 MET A O 1
ATOM 819 N N . ALA A 1 107 ? 0.584 11.528 -13.961 1.00 85.75 107 ALA A N 1
ATOM 820 C CA . ALA A 1 107 ? -0.522 11.589 -14.914 1.00 85.75 107 ALA A CA 1
ATOM 821 C C . ALA A 1 107 ? -1.870 11.192 -14.291 1.00 85.75 107 ALA A C 1
ATOM 823 O O . ALA A 1 107 ? -2.895 11.785 -14.623 1.00 85.75 107 ALA A O 1
ATOM 824 N N . ILE A 1 108 ? -1.875 10.226 -13.368 1.00 81.12 108 ILE A N 1
ATOM 825 C CA . ILE A 1 108 ? -3.097 9.790 -12.674 1.00 81.12 108 ILE A CA 1
ATOM 826 C C . ILE A 1 108 ? -3.433 10.653 -11.447 1.00 81.12 108 ILE A C 1
ATOM 828 O O . ILE A 1 108 ? -4.502 10.480 -10.865 1.00 81.12 108 ILE A O 1
ATOM 832 N N . ASN A 1 109 ? -2.566 11.607 -11.074 1.00 69.62 109 ASN A N 1
ATOM 833 C CA . ASN A 1 109 ? -2.730 12.520 -9.932 1.00 69.62 109 ASN A CA 1
ATOM 834 C C . ASN A 1 109 ? -3.128 11.799 -8.626 1.00 69.62 109 ASN A C 1
ATOM 836 O O . ASN A 1 109 ? -3.890 12.323 -7.810 1.00 69.62 109 ASN A O 1
ATOM 840 N N . LEU A 1 110 ? -2.647 10.567 -8.444 1.00 68.38 110 LEU A N 1
ATOM 841 C CA . LEU A 1 110 ? -2.908 9.784 -7.244 1.00 68.38 110 LEU A CA 1
ATOM 842 C C . LEU A 1 110 ? -1.745 9.945 -6.266 1.00 68.38 110 LEU A C 1
ATOM 844 O O . LEU A 1 110 ? -0.578 9.912 -6.652 1.00 68.38 110 LEU A O 1
ATOM 848 N N . ALA A 1 111 ? -2.073 10.086 -4.983 1.00 81.81 111 ALA A N 1
ATOM 849 C CA . ALA A 1 111 ? -1.104 10.090 -3.892 1.00 81.81 111 ALA A CA 1
ATOM 850 C C . ALA A 1 111 ? -0.634 8.653 -3.610 1.00 81.81 111 ALA A C 1
ATOM 852 O O . ALA A 1 111 ? -1.078 8.020 -2.651 1.00 81.81 111 ALA A O 1
ATOM 853 N N . TYR A 1 112 ? 0.188 8.119 -4.513 1.00 92.25 112 TYR A N 1
ATOM 854 C CA . TYR A 1 112 ? 0.826 6.818 -4.359 1.00 92.25 112 TYR A CA 1
ATOM 855 C C . TYR A 1 112 ? 2.301 7.008 -4.030 1.00 92.25 112 TYR A C 1
ATOM 857 O O . TYR A 1 112 ? 3.008 7.761 -4.703 1.00 92.25 112 TYR A O 1
ATOM 865 N N . ASP A 1 113 ? 2.760 6.268 -3.031 1.00 93.81 113 ASP A N 1
ATOM 866 C CA . ASP A 1 113 ? 4.174 6.040 -2.802 1.00 93.81 113 ASP A CA 1
ATOM 867 C C . ASP A 1 113 ? 4.684 5.030 -3.841 1.00 93.81 113 ASP A C 1
ATOM 869 O O . ASP A 1 113 ? 4.000 4.063 -4.189 1.00 93.81 113 ASP A O 1
ATOM 873 N N . LEU A 1 114 ? 5.894 5.258 -4.355 1.00 95.38 114 LEU A N 1
ATOM 874 C CA . LEU A 1 114 ? 6.524 4.423 -5.379 1.00 95.38 114 LEU A CA 1
ATOM 875 C C . LEU A 1 114 ? 7.620 3.550 -4.756 1.00 95.38 114 LEU A C 1
ATOM 877 O O . LEU A 1 114 ? 8.546 4.078 -4.140 1.00 95.38 114 LEU A O 1
ATOM 881 N N . ASN A 1 115 ? 7.566 2.238 -4.994 1.00 97.38 115 ASN A N 1
ATOM 882 C CA . ASN A 1 115 ? 8.688 1.325 -4.794 1.00 97.38 115 ASN A CA 1
ATOM 883 C C . ASN A 1 115 ? 9.252 0.934 -6.175 1.00 97.38 115 ASN A C 1
ATOM 885 O O . ASN A 1 115 ? 8.736 0.013 -6.817 1.00 97.38 115 ASN A O 1
ATOM 889 N N . PRO A 1 116 ? 10.306 1.621 -6.653 1.00 95.06 116 PRO A N 1
ATOM 890 C CA . PRO A 1 116 ? 10.826 1.401 -7.997 1.00 95.06 116 PRO A CA 1
ATOM 891 C C . PRO A 1 116 ? 11.595 0.088 -8.146 1.00 95.06 116 PRO A C 1
ATOM 893 O O . PRO A 1 116 ? 11.692 -0.418 -9.255 1.00 95.06 116 PRO A O 1
ATOM 896 N N . GLU A 1 117 ? 12.132 -0.472 -7.060 1.00 94.44 117 GLU A N 1
ATOM 897 C CA . GLU A 1 117 ? 12.843 -1.756 -7.109 1.00 94.44 117 GLU A CA 1
ATOM 898 C C . GLU A 1 117 ? 11.878 -2.940 -7.247 1.00 94.44 117 GLU A C 1
ATOM 900 O O . GLU A 1 117 ? 12.234 -3.960 -7.829 1.00 94.44 117 GLU A O 1
ATOM 905 N N . ALA A 1 118 ? 10.655 -2.801 -6.727 1.00 96.62 118 ALA A N 1
ATOM 906 C CA . ALA A 1 118 ? 9.598 -3.798 -6.870 1.00 96.62 118 ALA A CA 1
ATOM 907 C C . ALA A 1 118 ? 8.673 -3.555 -8.076 1.00 96.62 118 ALA A C 1
ATOM 909 O O . ALA A 1 118 ? 7.800 -4.384 -8.344 1.00 96.62 118 ALA A O 1
ATOM 910 N N . HIS A 1 119 ? 8.830 -2.417 -8.766 1.00 96.94 119 HIS A N 1
ATOM 911 C CA . HIS A 1 119 ? 7.879 -1.918 -9.766 1.00 96.94 119 HIS A CA 1
ATOM 912 C C . HIS A 1 119 ? 6.445 -1.878 -9.223 1.00 96.94 119 HIS A C 1
ATOM 914 O O . HIS A 1 119 ? 5.497 -2.274 -9.896 1.00 96.94 119 HIS A O 1
ATOM 920 N N . LEU A 1 120 ? 6.290 -1.415 -7.981 1.00 97.44 120 LEU A N 1
ATOM 921 C CA . LEU A 1 120 ? 5.002 -1.302 -7.301 1.00 97.44 120 LEU A CA 1
ATOM 922 C C . LEU A 1 120 ? 4.720 0.144 -6.904 1.00 97.44 120 LEU A C 1
ATOM 924 O O . LEU A 1 120 ? 5.628 0.926 -6.623 1.00 97.44 120 LEU A O 1
ATOM 928 N N . ALA A 1 121 ? 3.440 0.473 -6.806 1.00 96.94 121 ALA A N 1
ATOM 929 C CA . ALA A 1 121 ? 2.947 1.705 -6.218 1.00 96.94 121 ALA A CA 1
ATOM 930 C C . ALA A 1 121 ? 1.864 1.380 -5.183 1.00 96.94 121 ALA A C 1
ATOM 932 O O . ALA A 1 121 ? 1.070 0.462 -5.385 1.00 96.94 121 ALA A O 1
ATOM 933 N N . MET A 1 122 ? 1.803 2.141 -4.094 1.00 96.94 122 MET A N 1
ATOM 934 C CA . MET A 1 122 ? 0.817 1.943 -3.030 1.00 96.94 122 MET A CA 1
ATOM 935 C C . MET A 1 122 ? 0.204 3.277 -2.615 1.00 96.94 122 MET A C 1
ATOM 937 O O . MET A 1 122 ? 0.927 4.248 -2.405 1.00 96.94 122 MET A O 1
ATOM 941 N N . SER A 1 123 ? -1.120 3.338 -2.483 1.00 95.56 123 SER A N 1
ATOM 942 C CA . SER A 1 123 ? -1.786 4.530 -1.951 1.00 95.56 123 SER A CA 1
ATOM 943 C C . SER A 1 123 ? -1.447 4.745 -0.476 1.00 95.56 123 SER A C 1
ATOM 945 O O . SER A 1 123 ? -1.152 3.791 0.243 1.00 95.56 123 SER A O 1
ATOM 947 N N . GLU A 1 124 ? -1.619 5.969 0.020 1.00 94.75 124 GLU A N 1
ATOM 948 C CA . GLU A 1 124 ? -1.593 6.213 1.467 1.00 94.75 124 GLU A CA 1
ATOM 949 C C . GLU A 1 124 ? -2.621 5.308 2.188 1.00 94.75 124 GLU A C 1
ATOM 951 O O . GLU A 1 124 ? -3.803 5.322 1.810 1.00 94.75 124 GLU A O 1
ATOM 956 N N . PRO A 1 125 ? -2.216 4.513 3.201 1.00 96.31 125 PRO A N 1
ATOM 957 C CA . PRO A 1 125 ? -3.158 3.696 3.955 1.00 96.31 125 PRO A CA 1
ATOM 958 C C . PRO A 1 125 ? -4.185 4.573 4.675 1.00 96.31 125 PRO A C 1
ATOM 960 O O . PRO A 1 125 ? -3.842 5.570 5.309 1.00 96.31 125 PRO A O 1
ATOM 963 N N . GLY A 1 126 ?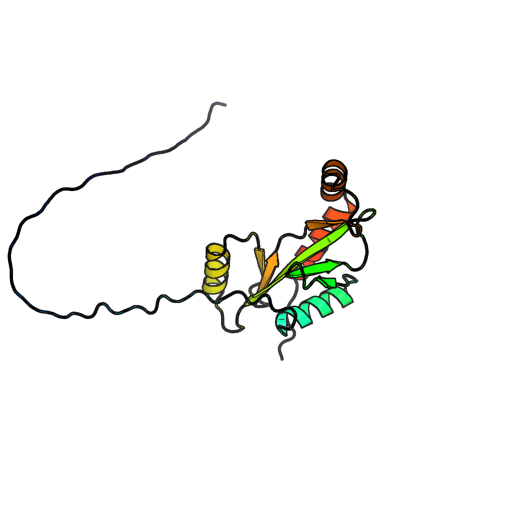 -5.457 4.195 4.589 1.00 95.62 126 GLY A N 1
ATOM 964 C CA . GLY A 1 126 ? -6.565 4.866 5.265 1.00 95.62 126 GLY A CA 1
ATOM 965 C C . GLY A 1 126 ? -7.366 3.910 6.139 1.00 95.62 126 GLY A C 1
ATOM 966 O O . GLY A 1 126 ? -7.063 2.724 6.217 1.00 95.62 126 GLY A O 1
ATOM 967 N N . LEU A 1 127 ? -8.429 4.422 6.759 1.00 95.31 127 LEU A N 1
ATOM 968 C CA . LEU A 1 127 ? -9.346 3.627 7.575 1.00 95.31 127 LEU A CA 1
ATOM 969 C C . LEU A 1 127 ? -10.738 3.562 6.963 1.00 95.31 127 LEU A C 1
ATOM 971 O O . LEU A 1 127 ? -11.282 4.571 6.501 1.00 95.31 127 LEU A O 1
ATOM 975 N N . VAL A 1 128 ? -11.335 2.378 7.007 1.00 93.00 128 VAL A N 1
ATOM 976 C CA . VAL A 1 128 ? -12.744 2.145 6.689 1.00 93.00 128 VAL A CA 1
ATOM 977 C C . VAL A 1 128 ? -13.376 1.314 7.795 1.00 93.00 128 VAL A C 1
ATOM 979 O O . VAL A 1 128 ? -12.733 0.443 8.377 1.00 93.00 128 VAL A O 1
ATOM 982 N N . ARG A 1 129 ? -14.629 1.615 8.121 1.00 90.56 129 ARG A N 1
ATOM 983 C CA . ARG A 1 129 ? -15.377 0.876 9.134 1.00 90.56 129 ARG A CA 1
ATOM 984 C C . ARG A 1 129 ? -15.799 -0.488 8.580 1.00 90.56 129 ARG A C 1
ATOM 986 O O . ARG A 1 129 ? -16.161 -0.585 7.408 1.00 90.56 129 ARG A O 1
ATOM 993 N N . LEU A 1 130 ? -15.730 -1.527 9.410 1.00 84.94 130 LEU A N 1
ATOM 994 C CA . LEU A 1 130 ? -16.156 -2.888 9.064 1.00 84.94 130 LEU A CA 1
ATOM 995 C C . LEU A 1 130 ? -17.668 -2.994 8.878 1.00 84.94 130 LEU A C 1
ATOM 997 O O . LEU A 1 130 ? -18.139 -3.713 7.999 1.00 84.94 130 LEU A O 1
ATOM 1001 N N . ASP A 1 131 ? -18.423 -2.301 9.725 1.00 79.12 131 ASP A N 1
ATOM 1002 C CA . ASP A 1 131 ? -19.875 -2.258 9.648 1.00 79.12 131 ASP A CA 1
ATOM 1003 C C . ASP A 1 131 ? -20.359 -1.108 8.742 1.00 79.12 131 ASP A C 1
ATOM 1005 O O . ASP A 1 131 ? -19.629 -0.173 8.408 1.00 79.12 131 ASP A O 1
ATOM 1009 N N . SER A 1 132 ? -21.607 -1.216 8.286 1.00 67.06 132 SER A N 1
ATOM 1010 C CA . SER A 1 132 ? -22.258 -0.217 7.425 1.00 67.06 132 SER A CA 1
ATOM 1011 C C . SER A 1 132 ? -23.072 0.809 8.222 1.00 67.06 132 SER A C 1
ATOM 1013 O O . SER A 1 132 ? -23.845 1.570 7.633 1.00 67.06 132 SER A O 1
ATOM 1015 N N . GLU A 1 133 ? -22.970 0.806 9.553 1.00 65.81 133 GLU A N 1
ATOM 1016 C CA . GLU A 1 133 ? -23.781 1.679 10.392 1.00 65.81 133 GLU A CA 1
ATOM 1017 C C . GLU A 1 133 ? -23.162 3.077 10.403 1.00 65.81 133 GLU A C 1
ATOM 1019 O O . GLU A 1 133 ? -22.075 3.279 10.923 1.00 65.81 133 GLU A O 1
ATOM 1024 N N . GLY A 1 134 ? -23.863 4.022 9.763 1.00 59.91 134 GLY A N 1
ATOM 1025 C CA . GLY A 1 134 ? -23.670 5.475 9.831 1.00 59.91 134 GLY A CA 1
ATOM 1026 C C . GLY A 1 134 ? -22.230 5.983 9.976 1.00 59.91 134 GLY A C 1
ATOM 1027 O O . GLY A 1 134 ? -21.668 5.969 11.062 1.00 59.91 134 GLY A O 1
ATOM 1028 N N . ASN A 1 135 ? -21.679 6.583 8.916 1.00 65.25 135 ASN A N 1
ATOM 1029 C CA . ASN A 1 135 ? -20.390 7.281 8.983 1.00 65.25 135 ASN A CA 1
ATOM 1030 C C . ASN A 1 135 ? -20.383 8.358 10.084 1.00 65.25 135 ASN A C 1
ATOM 1032 O O . ASN A 1 135 ? -20.869 9.473 9.878 1.00 65.25 135 ASN A O 1
ATOM 1036 N N . ASN A 1 136 ? -19.787 8.048 11.236 1.00 84.50 136 ASN A N 1
ATOM 1037 C CA . ASN A 1 136 ? -19.462 9.041 12.244 1.00 84.50 136 ASN A CA 1
ATOM 1038 C C . ASN A 1 136 ? -18.089 9.633 11.916 1.00 84.50 136 ASN A C 1
ATOM 1040 O O . ASN A 1 136 ? -17.048 9.110 12.312 1.00 84.50 136 ASN A O 1
ATOM 1044 N N . SER A 1 137 ? -18.087 10.748 11.182 1.00 86.94 137 SER A N 1
ATOM 1045 C CA . SER A 1 137 ? -16.851 11.422 10.771 1.00 86.94 137 SER A CA 1
ATOM 1046 C C . SER A 1 137 ? -15.945 11.780 11.950 1.00 86.94 137 SER A C 1
ATOM 1048 O O . SER A 1 137 ? -14.735 11.846 11.775 1.00 86.94 137 SER A O 1
ATOM 1050 N N . ARG A 1 138 ? -16.502 12.006 13.147 1.00 91.06 138 ARG A N 1
ATOM 1051 C CA . ARG A 1 138 ? -15.704 12.299 14.339 1.00 91.06 138 ARG A CA 1
ATOM 1052 C C . ARG A 1 138 ? -14.917 11.075 14.797 1.00 91.06 138 ARG A C 1
ATOM 1054 O O . ARG A 1 138 ? -13.718 11.194 14.999 1.00 91.06 138 ARG A O 1
ATOM 1061 N N . GLU A 1 139 ? -15.577 9.926 14.914 1.00 91.25 139 GLU A N 1
ATOM 1062 C CA . GLU A 1 139 ? -14.918 8.665 15.278 1.00 91.25 139 GLU A CA 1
ATOM 1063 C C . GLU A 1 139 ? -13.842 8.297 14.254 1.00 91.25 139 GLU A C 1
ATOM 1065 O O . GLU A 1 139 ? -12.746 7.911 14.635 1.00 91.25 139 GLU A O 1
ATOM 1070 N N . LEU A 1 140 ? -14.111 8.488 12.956 1.00 92.12 140 LEU A N 1
ATOM 1071 C CA . LEU A 1 140 ? -13.107 8.253 11.918 1.00 92.12 140 LEU A CA 1
ATOM 1072 C C . LEU A 1 140 ? -11.885 9.171 12.078 1.00 92.12 140 LEU A C 1
ATOM 1074 O O . LEU A 1 140 ? -10.761 8.707 11.928 1.00 92.12 140 LEU A O 1
ATOM 1078 N N . LEU A 1 141 ? -12.079 10.461 12.371 1.00 93.88 141 LEU A N 1
ATOM 1079 C CA . LEU A 1 141 ? -10.962 11.385 12.596 1.00 93.88 141 LEU A CA 1
ATOM 1080 C C . LEU A 1 141 ? -10.165 11.011 13.852 1.00 93.88 141 LEU A C 1
ATOM 1082 O O . LEU A 1 141 ? -8.941 10.973 13.802 1.00 93.88 141 LEU A O 1
ATOM 1086 N N . GLU A 1 142 ? -10.847 10.670 14.947 1.00 94.75 142 GLU A N 1
ATOM 1087 C CA . GLU A 1 142 ? -10.204 10.195 16.178 1.00 94.75 142 GLU A CA 1
ATOM 1088 C C . GLU A 1 142 ? -9.416 8.893 15.928 1.00 94.75 142 GLU A C 1
ATOM 1090 O O . GLU A 1 142 ? -8.290 8.748 16.405 1.00 94.75 142 GLU A O 1
ATOM 1095 N N . ALA A 1 143 ? -9.953 7.984 15.110 1.00 95.44 143 ALA A N 1
ATOM 1096 C CA . ALA A 1 143 ? -9.289 6.756 14.688 1.00 95.44 143 ALA A CA 1
ATOM 1097 C C . ALA A 1 143 ? -8.066 7.021 13.787 1.00 95.44 143 ALA A C 1
ATOM 1099 O O . ALA A 1 143 ? -7.019 6.405 13.985 1.00 95.44 143 ALA A O 1
ATOM 1100 N N . LEU A 1 144 ? -8.159 7.961 12.839 1.00 95.50 144 LEU A N 1
ATOM 1101 C CA . LEU A 1 144 ? -7.046 8.371 11.970 1.00 95.50 144 LEU A CA 1
ATOM 1102 C C . LEU A 1 144 ? -5.917 9.076 12.742 1.00 95.50 144 LEU A C 1
ATOM 1104 O O . LEU A 1 144 ? -4.752 8.972 12.363 1.00 95.50 144 LEU A O 1
ATOM 1108 N N . ASP A 1 145 ? -6.239 9.764 13.836 1.00 96.25 145 ASP A N 1
ATOM 1109 C CA . ASP A 1 145 ? -5.248 10.399 14.713 1.00 96.25 145 ASP A CA 1
ATOM 1110 C C . ASP A 1 145 ? -4.722 9.453 15.809 1.00 96.25 145 ASP A C 1
ATOM 1112 O O . ASP A 1 145 ? -3.798 9.809 16.555 1.00 96.25 145 ASP A O 1
ATOM 1116 N N . SER A 1 146 ? -5.285 8.245 15.913 1.00 98.00 146 SER A N 1
ATOM 1117 C CA . SER A 1 146 ? -4.934 7.273 16.945 1.00 98.00 146 SER A CA 1
ATOM 1118 C C . SER A 1 146 ? -3.520 6.715 16.758 1.00 98.00 146 SER A C 1
ATOM 1120 O O . SER A 1 146 ? -3.024 6.541 15.644 1.00 98.00 146 SER A O 1
ATOM 1122 N N . GLU A 1 147 ? -2.849 6.418 17.871 1.00 98.19 147 GLU A N 1
ATOM 1123 C CA . GLU A 1 147 ? -1.523 5.796 17.837 1.00 98.19 147 GLU A CA 1
ATOM 1124 C C . GLU A 1 147 ? -1.524 4.414 17.158 1.00 98.19 147 GLU A C 1
ATOM 1126 O O . GLU A 1 147 ? -0.680 4.239 16.279 1.00 98.19 147 GLU A O 1
ATOM 1131 N N . PRO A 1 148 ? -2.497 3.509 17.408 1.00 97.88 148 PRO A N 1
ATOM 1132 C CA . PRO A 1 148 ? -2.544 2.213 16.733 1.00 97.88 148 PRO A CA 1
ATOM 1133 C C . PRO A 1 148 ? -2.572 2.323 15.208 1.00 97.88 148 PRO A C 1
ATOM 1135 O O . PRO A 1 148 ? -1.826 1.627 14.521 1.00 97.88 148 PRO A O 1
ATOM 1138 N N . PHE A 1 149 ? -3.389 3.232 14.662 1.00 97.75 149 PHE A N 1
ATOM 1139 C CA . PHE A 1 149 ? -3.445 3.421 13.216 1.00 97.75 149 PHE A CA 1
ATOM 1140 C C . PHE A 1 149 ? -2.159 4.029 12.659 1.00 97.75 149 PHE A C 1
ATOM 1142 O O . PHE A 1 149 ? -1.664 3.547 11.644 1.00 97.75 149 PHE A O 1
ATOM 1149 N N . ARG A 1 150 ? -1.591 5.057 13.304 1.00 98.12 150 ARG A N 1
ATOM 1150 C CA . ARG A 1 150 ? -0.332 5.657 12.831 1.00 98.12 150 ARG A CA 1
ATOM 1151 C C . ARG A 1 150 ? 0.803 4.639 12.818 1.00 98.12 150 ARG A C 1
ATOM 1153 O O . ARG A 1 150 ? 1.519 4.576 11.828 1.00 98.12 150 ARG A O 1
ATOM 1160 N N . THR A 1 151 ? 0.920 3.828 13.867 1.00 97.88 151 THR A N 1
ATOM 1161 C CA . THR A 1 151 ? 1.928 2.767 13.957 1.00 97.88 151 THR A CA 1
ATOM 1162 C C . THR A 1 151 ? 1.733 1.743 12.840 1.00 97.88 151 THR A C 1
ATOM 1164 O O . THR A 1 151 ? 2.660 1.509 12.071 1.00 97.88 151 THR A O 1
ATOM 1167 N N . ALA A 1 152 ? 0.514 1.227 12.647 1.00 97.25 152 ALA A N 1
ATOM 1168 C CA . ALA A 1 152 ? 0.236 0.266 11.578 1.00 97.25 152 ALA A CA 1
ATOM 1169 C C . ALA A 1 152 ? 0.451 0.848 10.166 1.00 97.25 152 ALA A C 1
ATOM 1171 O O . ALA A 1 152 ? 0.973 0.182 9.273 1.00 97.25 152 ALA A O 1
ATOM 1172 N N . ARG A 1 153 ? 0.077 2.114 9.950 1.00 97.44 153 ARG A N 1
ATOM 1173 C CA . ARG A 1 153 ? 0.325 2.839 8.698 1.00 97.44 153 ARG A CA 1
ATOM 1174 C C . ARG A 1 153 ? 1.821 2.967 8.430 1.00 97.44 153 ARG A C 1
ATOM 1176 O O . ARG A 1 153 ? 2.262 2.679 7.321 1.00 97.44 153 ARG A O 1
ATOM 1183 N N . ASP A 1 154 ? 2.589 3.411 9.418 1.00 97.38 154 ASP A N 1
ATOM 1184 C CA . ASP A 1 154 ? 4.025 3.640 9.267 1.00 97.38 154 ASP A CA 1
ATOM 1185 C C . ASP A 1 154 ? 4.770 2.311 9.047 1.00 97.38 154 ASP A C 1
ATOM 1187 O O . ASP A 1 154 ? 5.649 2.240 8.186 1.00 97.38 154 ASP A O 1
ATOM 1191 N N . GLU A 1 155 ? 4.358 1.238 9.728 1.00 97.44 155 GLU A N 1
ATOM 1192 C CA . GLU A 1 155 ? 4.862 -0.122 9.505 1.00 97.44 155 GLU A CA 1
ATOM 1193 C C . GLU A 1 155 ? 4.553 -0.636 8.093 1.00 97.44 155 GLU A C 1
ATOM 1195 O O . GLU A 1 155 ? 5.458 -1.130 7.420 1.00 97.44 155 GLU A O 1
ATOM 1200 N N . LEU A 1 156 ? 3.322 -0.467 7.593 1.00 97.38 156 LEU A N 1
ATOM 1201 C CA . LEU A 1 156 ? 2.968 -0.829 6.214 1.00 97.38 156 LEU A CA 1
ATOM 1202 C C . LEU A 1 156 ? 3.784 -0.044 5.187 1.00 97.38 156 LEU A C 1
ATOM 1204 O O . LEU A 1 156 ? 4.263 -0.617 4.209 1.00 97.38 156 LEU A O 1
ATOM 1208 N N . LYS A 1 157 ? 3.977 1.261 5.403 1.00 97.25 157 LYS A N 1
ATOM 1209 C CA . LYS A 1 157 ? 4.808 2.096 4.525 1.00 97.25 157 LYS A CA 1
ATOM 1210 C C . LYS A 1 157 ? 6.264 1.644 4.547 1.00 97.25 157 LYS A C 1
ATOM 1212 O O . LYS A 1 157 ? 6.899 1.569 3.496 1.00 97.25 157 LYS A O 1
ATOM 1217 N N . GLN A 1 158 ? 6.792 1.309 5.720 1.00 97.44 158 GLN A N 1
ATOM 1218 C CA . GLN A 1 158 ? 8.148 0.790 5.852 1.00 97.44 158 GLN A CA 1
ATOM 1219 C C . GLN A 1 158 ? 8.299 -0.576 5.171 1.00 97.44 158 GLN A C 1
ATOM 1221 O O . GLN A 1 158 ? 9.282 -0.780 4.457 1.00 97.44 158 GLN A O 1
ATOM 1226 N N . ALA A 1 159 ? 7.331 -1.480 5.339 1.00 97.56 159 ALA A N 1
ATOM 1227 C CA . ALA A 1 159 ? 7.299 -2.770 4.656 1.00 97.56 159 ALA A CA 1
ATOM 1228 C C . ALA A 1 159 ? 7.248 -2.584 3.134 1.00 97.56 159 ALA A C 1
ATOM 1230 O O . ALA A 1 159 ? 8.050 -3.171 2.415 1.00 97.56 159 ALA A O 1
ATOM 1231 N N . PHE A 1 160 ? 6.393 -1.684 2.642 1.00 98.06 160 PHE A N 1
ATOM 1232 C CA . PHE A 1 160 ? 6.294 -1.362 1.222 1.00 98.06 160 PHE A CA 1
ATOM 1233 C C . PHE A 1 160 ? 7.608 -0.827 0.645 1.00 98.06 160 PHE A C 1
ATOM 1235 O O . PHE A 1 160 ? 8.072 -1.329 -0.373 1.00 98.06 160 PHE A O 1
ATOM 1242 N N . VAL A 1 161 ? 8.242 0.157 1.290 1.00 96.12 161 VAL A N 1
ATOM 1243 C CA . VAL A 1 161 ? 9.517 0.732 0.821 1.00 96.12 161 VAL A CA 1
ATOM 1244 C C . VAL A 1 161 ? 10.667 -0.273 0.937 1.00 96.12 161 VAL A C 1
ATOM 1246 O O . VAL A 1 161 ? 11.583 -0.257 0.112 1.00 96.12 161 VAL A O 1
ATOM 1249 N N . GLY A 1 162 ? 10.636 -1.139 1.951 1.00 96.00 162 GLY A N 1
ATOM 1250 C CA . GLY A 1 162 ? 11.642 -2.169 2.206 1.00 96.00 162 GLY A CA 1
ATOM 1251 C C . GLY A 1 162 ? 11.488 -3.428 1.352 1.00 96.00 162 GLY A C 1
ATOM 1252 O O . GLY A 1 162 ? 12.462 -4.160 1.190 1.00 96.00 162 GLY A O 1
ATOM 1253 N N . TYR A 1 163 ? 10.309 -3.665 0.774 1.00 97.31 163 TYR A N 1
ATOM 1254 C CA . TYR A 1 163 ? 10.033 -4.859 -0.015 1.00 97.31 163 TYR A CA 1
ATOM 1255 C C . TYR A 1 163 ? 10.950 -4.938 -1.236 1.00 97.31 163 TYR A C 1
ATOM 1257 O O . TYR A 1 163 ? 11.113 -3.972 -1.992 1.00 97.31 163 TYR A O 1
ATOM 1265 N N . ARG A 1 164 ? 11.561 -6.108 -1.417 1.00 94.69 164 ARG A N 1
ATOM 1266 C CA . ARG A 1 164 ? 12.381 -6.458 -2.575 1.00 94.69 164 ARG A CA 1
ATOM 1267 C C . ARG A 1 164 ? 11.857 -7.777 -3.120 1.00 94.69 164 ARG A C 1
ATOM 1269 O O . ARG A 1 164 ? 11.890 -8.763 -2.383 1.00 94.69 164 ARG A O 1
ATOM 1276 N N . PRO A 1 165 ? 11.372 -7.824 -4.371 1.00 86.75 165 PRO A N 1
ATOM 1277 C CA . PRO A 1 165 ? 10.922 -9.080 -4.937 1.00 86.75 165 PRO A CA 1
ATOM 1278 C C . PRO A 1 165 ? 12.104 -10.048 -4.973 1.00 86.75 165 PRO A C 1
ATOM 1280 O O . PRO A 1 165 ? 13.219 -9.673 -5.346 1.00 86.75 165 PRO A O 1
ATOM 1283 N N . ALA A 1 166 ? 11.868 -11.299 -4.584 1.00 79.06 166 ALA A N 1
ATOM 1284 C CA . ALA A 1 166 ? 12.851 -12.343 -4.817 1.00 79.06 166 ALA A CA 1
ATOM 1285 C C . ALA A 1 166 ? 13.162 -12.384 -6.322 1.00 79.06 166 ALA A C 1
ATOM 1287 O O . ALA A 1 166 ? 12.242 -12.454 -7.143 1.00 79.06 166 ALA A O 1
ATOM 1288 N N . VAL A 1 167 ? 14.447 -12.292 -6.677 1.00 62.06 167 VAL A N 1
ATOM 1289 C CA . VAL A 1 167 ? 14.882 -12.440 -8.069 1.00 62.06 167 VAL A CA 1
ATOM 1290 C C . VAL A 1 167 ? 14.496 -13.858 -8.511 1.00 62.06 167 VAL A C 1
ATOM 1292 O O . VAL A 1 167 ? 14.882 -14.802 -7.816 1.00 62.06 167 VAL A O 1
ATOM 1295 N N . PRO A 1 168 ? 13.698 -14.021 -9.581 1.00 54.62 168 PRO A N 1
ATOM 1296 C CA . PRO A 1 168 ? 13.356 -15.340 -10.104 1.00 54.62 168 PRO A CA 1
ATOM 1297 C C . PRO A 1 168 ? 14.577 -16.092 -10.649 1.00 54.62 168 PRO A C 1
ATOM 1299 O O . PRO A 1 168 ? 15.529 -15.434 -11.130 1.00 54.62 168 PRO A O 1
#

Secondary structure (DSSP, 8-state):
------------------------------------PPPP-B--TT-HHHHHHHHHHHHTT--EEEETTTTEEEESS-SBTTEEEEE-EEE--TT--HHHHHHHHHHHT--EEEETTTTEEEEPPEEEESS-S---HHHHHHHHTSHHHHHHHHHHHHHHHH--PPP-

Solvent-accessible surface area (backbone atoms only — not comparable to full-atom values): 10581 Å² total; per-residue (Å²): 143,80,83,94,83,87,81,88,83,86,81,89,84,82,92,85,84,92,84,88,85,85,90,77,91,72,91,70,71,80,73,75,65,72,74,80,71,50,60,69,72,42,63,59,75,81,38,70,67,52,42,53,51,49,53,52,37,37,76,75,68,50,47,67,44,79,40,80,93,75,70,31,37,26,40,78,57,58,61,51,89,60,26,17,45,31,32,41,61,32,34,44,61,89,83,61,50,67,69,38,52,53,51,26,43,60,75,68,70,54,74,51,51,77,27,73,86,51,29,34,35,34,39,66,70,43,79,42,65,76,64,88,76,70,92,52,66,63,62,52,50,54,47,66,71,28,67,59,40,48,51,53,44,52,50,51,51,49,50,54,68,66,50,66,69,80,83,131

Nearest PDB structures (foldseek):
  7snx-assembly1_A  TM=3.625E-01  e=5.250E-01  Oplophorus gracilirostris
  5b0u-assembly2_B  TM=3.957E-01  e=1.181E+00  Oplophorus gracilirostris
  7t31-assembly1_A  TM=3.793E-01  e=1.338E+00  Clostridioides difficile R20291
  4bqu-assembly2_B  TM=3.787E-01  e=4.109E+00  Rhipicephalus appendiculatus
  3j80-assembly1_j  TM=2.762E-01  e=4.374E+00  Saccharomyces cerevisiae

pLDDT: mean 81.42, std 21.89, range [32.62, 98.19]

Foldseek 3Di:
DDDDDDDDDDDDDDDDDDDDDDDDDDPPDPPPPVPPQQFAWAQPCPPPLNVVLQVVCVVVVFHWDQDPVVSWIWGPDALPDQKIKIKTKTAGDPPHDPVSLVVNCVVVVAQWDDQRQSRMTMHQIAIDGNDPPDDPVVVRVCVCVDPSNVVVRVVSVCSSNPDHDDDD

Radius of gyration: 23.82 Å; Cα contacts (8 Å, |Δi|>4): 194; chains: 1; bounding box: 39×56×70 Å

Organism: NCBI:txid2528026

=== Feature gloss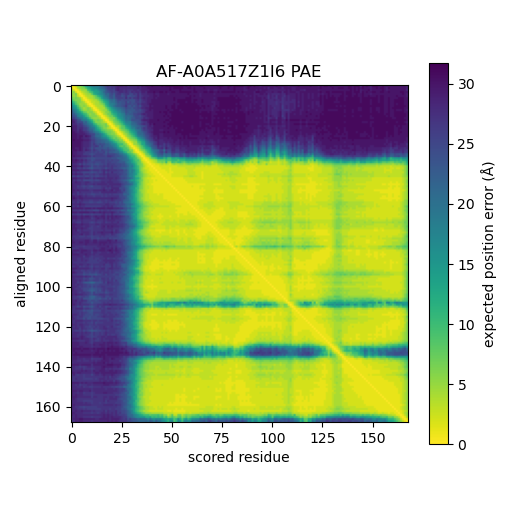ary ===
A reading guide for the features in this record.

Start from the sequence.

  · Sequence gives the chain of amino acids in standard one-letter code (A=alanine, C=cysteine, …, Y=tyrosine), read N→C. It is the only feature that is directly encoded by the gene; all structural features are derived from the folded form of this sequence.

Fold it, and you get atomic coordinates and the backbone conformation that goes with them.

  · The mmCIF table is the protein's shape written out atom by atom. For each backbone N, Cα, C, and carbonyl O, it records an (x, y, z) coordinate triple in Å plus the residue type, chain letter, and residue number.

  · Backbone dihedral angles. Every residue except chain termini has a φ (preceding-C → N → Cα → C) and a ψ (N → Cα → C → next-N). They are reported in degrees following the IUPAC sign convention. Secondary structure is essentially a statement about which (φ, ψ) basin each residue occupies.

  · DSSP 8-state secondary structure assigns each residue one of H (α-helix), G (3₁₀-helix), I (π-helix), E (extended β-strand), B (isolated β-bridge), T (hydrogen-bonded turn), S (bend), or '-' (coil). The assignment is computed from backbone hydrogen-bond geometry via the Kabsch–Sander algorithm.

  · P-SEA three-state annotation labels each residue as helix, strand, or coil based purely on the geometry of the Cα trace. It serves as a fallback when the full backbone (and thus DSSP) is unavailable.

Summarize the fold with a handful of shape descriptors and a per-residue structural alphabet.

  · Radius of gyration (Rg) is the root-mean-square distance of Cα atoms from their centroid — a single number for overall size and compactness. A globular domain of N residues has Rg ≈ 2.2·N^0.38 Å; an extended or disordered chain has a much larger Rg. The Cα contact count is the number of residue pairs whose Cα atoms are within 8 Å and are more than four positions apart in sequence — a standard proxy for tertiary packing density. The bounding box is the smallest axis-aligned box enclosing all Cα atoms.

  · Foldseek's 3Di representation compresses backbone geometry into a per-residue letter drawn from a learned twenty-state alphabet. It captures the tertiary interaction pattern around each residue — which residues are packed against it in space, regardless of where they are in sequence.

  · Accessible surface area quantifies burial. A residue with SASA near zero is packed into the hydrophobic core; one with SASA >100 Å² sits on the surface. Computed here via the Shrake–Rupley numerical algorithm with a 1.4 Å probe.

Ask how reliable the model is.

  · For AlphaFold models, the B-factor field carries pLDDT — the model's own estimate of local accuracy on a 0–100 scale. Regions with pLDDT<50 should be treated as essentially unmodeled; they often correspond to intrinsically disordered segments.

  · For experimental (PDB) structures, the B-factor (temperature factor) quantifies the positional spread of each atom in the crystal — a combination of thermal vibration and static disorder — in units of Å². High B-factors mark flexible loops or poorly resolved regions; low B-factors mark the rigid, well-ordered core.

  · PAE(i, j) answers: if I align the predicted and true structures on residue i, how far off (in Å) do I expect residue j to be? A block-diagonal PAE matrix with low values on the blocks and high values off-diagonal is the signature of a multi-domain protein with confidently predicted domains but uncertain inter-domain orientation.

Place it in context: what it resembles, what it is annotated as, and how it looks.

  · Structural nearest neighbors (via Foldseek easy-search vs the PDB). Reported per hit: target PDB id, E-value, and alignment TM-score. A TM-score above ~0.5 is the conventional threshold for 'same fold'.

  · Functional annotations link the protein to curated databases. InterPro entries identify conserved domains and families by matching the sequence against member-database signatures (Pfam, PROSITE, CDD, …). Gene Ontology (GO) terms describe molecular function, biological process, and cellular component in a controlled vocabulary. CATH places the structure in a hierarchical fold classification (Class/Architecture/Topology/Homologous-superfamily). The organism is the source species.

  · Plot images: a contact map (which residues are close in 3D, as an N×N binary image), a Ramachandran scatter (backbone torsion angles, revealing secondary-structure composition at a glance), and — for AlphaFold structures — a PAE heatmap (pairwise prediction confidence).

  · Structure images are PyMOL renders from six orthogonal camera directions. Cartoon representation draws helices as coils and strands as arrows; sticks shows the backbone as bonds; surface shows the solvent-excluded envelope. Rainbow coloring maps sequence position to hue (blue→red, N→C); chain coloring assigns a distinct color per polypeptide.